Protein AF-A0A7V8WGB0-F1 (afdb_monomer)

Solvent-accessible surface area (backbone atoms only — not comparable to full-atom values): 12213 Å² total; per-residue (Å²): 132,82,63,72,60,58,64,51,53,51,52,54,47,50,58,55,63,75,49,70,89,71,72,53,72,64,59,38,51,51,45,22,51,51,14,46,52,39,16,52,52,10,47,50,41,30,44,48,61,67,69,65,54,30,71,75,79,56,92,48,44,55,57,39,10,49,44,26,24,55,27,11,46,50,8,19,52,28,15,72,72,67,38,51,68,61,11,51,50,37,40,51,54,26,53,51,51,36,50,49,44,44,60,67,44,44,44,49,57,53,58,73,40,44,49,57,68,59,52,48,64,68,40,54,92,75,61,54,95,81,45,45,42,33,26,39,78,53,89,62,75,66,46,34,71,76,68,71,44,83,61,48,77,32,83,57,66,66,68,50,50,52,55,51,69,44,94,60,49,30,40,40,35,31,40,46,68,55,59,57,72,56,30,73,84,44,58,77,52,37,38,79,79,45,78,44,61,39,73,74,92,42,71,68,42,56,76,64,46,49,72,71,52,41,32,31,35,30,27,42,68,67,76,79,130

Secondary structure (DSSP, 8-state):
---THHHHHHHHHHHHHTTTTS--HHHHHHHHHHHHHHHHHHHHHHIIIIIS--SS--TTHHHHHHHHHHHHHHHHHHHHTT-HHHHHHHHHHHHHHHHHHIIIIIHHHHHHT-HHHHHHHHHGGG--TTSEEEEES---THHHHHHTS--EEESSHHHHHHHHHSSS-EEEEEEHHHHHHHTHHHHTT-EEEEEEEE----HHHHHTTPPPEEEEEEESS----

Radius of gyration: 24.93 Å; Cα contacts (8 Å, |Δi|>4): 316; chains: 1; bounding box: 50×29×75 Å

Sequence (225 aa):
YILPIVPAVAALGAAVISRSEAIPGAVRATGAILGLVVAIAGAAVLYIFVVMRPAYSFDAAPLVGLAAAAGGVAAALLAARRCVIAAVTAALITLLAVNWLLVVRILSDLEQQKPVPALVAFLGDRISSQDVVATYNVALPSMVYYLQRRVNVYFAPEPFIADATVPQRMFGILPEADYAALGDRLRTRTCVLQRLPAFEVKLKQVLSGAKPRNLVLITNQCVTP

pLDDT: mean 88.22, std 10.5, range [45.28, 98.06]

Nearest PDB structures (foldseek):
  5f15-assembly1_A  TM=5.225E-01  e=5.646E-04  Cupriavidus metallidurans CH34

Mean predicted aligned error: 6.55 Å

Structure (mmCIF, N/CA/C/O backbone):
data_AF-A0A7V8WGB0-F1
#
_entry.id   AF-A0A7V8WGB0-F1
#
loop_
_atom_site.group_PDB
_atom_site.id
_atom_site.type_symbol
_atom_site.label_atom_id
_atom_site.label_alt_id
_atom_site.label_comp_id
_atom_site.label_asym_id
_atom_site.label_entity_id
_atom_site.label_seq_id
_atom_site.pdbx_PDB_ins_code
_atom_site.Cartn_x
_atom_site.Cartn_y
_atom_site.Cartn_z
_atom_site.occupancy
_atom_site.B_iso_or_equiv
_atom_site.auth_seq_id
_atom_site.auth_comp_id
_atom_site.auth_asym_id
_atom_site.auth_atom_id
_atom_site.pdbx_PDB_model_num
ATOM 1 N N . TYR A 1 1 ? -7.148 6.646 -11.012 1.00 45.28 1 TYR A N 1
ATOM 2 C CA . TYR A 1 1 ? -6.002 7.482 -11.416 1.00 45.28 1 TYR A CA 1
ATOM 3 C C . TYR A 1 1 ? -5.262 6.778 -12.541 1.00 45.28 1 TYR A C 1
ATOM 5 O O . TYR A 1 1 ? -4.439 5.912 -12.283 1.00 45.28 1 TYR A O 1
ATOM 13 N N . ILE A 1 2 ? -5.609 7.088 -13.790 1.00 46.62 2 ILE A N 1
ATOM 14 C CA . ILE A 1 2 ? -4.812 6.675 -14.949 1.00 46.62 2 ILE A CA 1
ATOM 15 C C . ILE A 1 2 ? -3.571 7.562 -14.897 1.00 46.62 2 ILE A C 1
ATOM 17 O O . ILE A 1 2 ? -3.704 8.782 -14.987 1.00 46.62 2 ILE A O 1
ATOM 21 N N . LEU A 1 3 ? -2.393 6.989 -14.632 1.00 58.41 3 LEU A N 1
ATOM 22 C CA . LEU A 1 3 ? -1.160 7.769 -14.588 1.00 58.41 3 LEU A CA 1
ATOM 23 C C . LEU A 1 3 ? -1.002 8.503 -15.936 1.00 58.41 3 LEU A C 1
ATOM 25 O O . LEU A 1 3 ? -0.897 7.829 -16.963 1.00 58.41 3 LEU A O 1
ATOM 29 N N . PRO A 1 4 ? -0.933 9.850 -15.967 1.00 61.22 4 PRO A N 1
ATOM 30 C CA . PRO A 1 4 ? -0.757 10.620 -17.207 1.00 61.22 4 PRO A CA 1
ATOM 31 C C . PRO A 1 4 ? 0.550 10.278 -17.947 1.00 61.22 4 PRO A C 1
ATOM 33 O O . PRO A 1 4 ? 0.727 10.623 -19.112 1.00 61.22 4 PRO A O 1
ATOM 36 N N . ILE A 1 5 ? 1.442 9.533 -17.292 1.00 67.12 5 ILE A N 1
ATOM 37 C CA . ILE A 1 5 ? 2.633 8.915 -17.873 1.00 67.12 5 ILE A CA 1
ATOM 38 C C . ILE A 1 5 ? 2.304 7.999 -19.060 1.00 67.12 5 ILE A C 1
ATOM 40 O O . ILE A 1 5 ? 3.044 8.018 -20.035 1.00 67.12 5 ILE A O 1
ATOM 44 N N . VAL A 1 6 ? 1.211 7.228 -19.028 1.00 67.31 6 VAL A N 1
ATOM 45 C CA . VAL A 1 6 ? 0.903 6.258 -20.097 1.00 67.31 6 VAL A CA 1
ATOM 46 C C . VAL A 1 6 ? 0.639 6.943 -21.451 1.00 67.31 6 VAL A C 1
ATOM 48 O O . VAL A 1 6 ? 1.327 6.602 -22.416 1.00 67.31 6 VAL A O 1
ATOM 51 N N . PRO A 1 7 ? -0.274 7.932 -21.563 1.00 70.19 7 PRO A N 1
ATOM 52 C CA . PRO A 1 7 ? -0.470 8.651 -22.823 1.00 70.19 7 PRO A CA 1
ATOM 53 C C . PRO A 1 7 ? 0.764 9.461 -23.247 1.00 70.19 7 PRO A C 1
ATOM 55 O O . PRO A 1 7 ? 1.056 9.529 -24.438 1.00 70.19 7 PRO A O 1
ATOM 58 N N . ALA A 1 8 ? 1.534 10.016 -22.303 1.00 72.62 8 ALA A N 1
ATOM 59 C CA . ALA A 1 8 ? 2.769 10.738 -22.618 1.00 72.62 8 ALA A CA 1
ATOM 60 C C . ALA A 1 8 ? 3.845 9.818 -23.226 1.00 72.62 8 ALA A C 1
ATOM 62 O O . ALA A 1 8 ? 4.452 10.153 -24.242 1.00 72.62 8 ALA A O 1
ATOM 63 N N . VAL A 1 9 ? 4.048 8.630 -22.648 1.00 72.00 9 VAL A N 1
ATOM 64 C CA . VAL A 1 9 ? 4.977 7.611 -23.159 1.00 72.00 9 VAL A CA 1
ATOM 65 C C . VAL A 1 9 ? 4.537 7.108 -24.535 1.00 72.00 9 VAL A C 1
ATOM 67 O O . VAL A 1 9 ? 5.371 6.980 -25.431 1.00 72.00 9 VAL A O 1
ATOM 70 N N . ALA A 1 10 ? 3.236 6.881 -24.737 1.00 70.06 10 ALA A N 1
ATOM 71 C CA . ALA A 1 10 ? 2.695 6.466 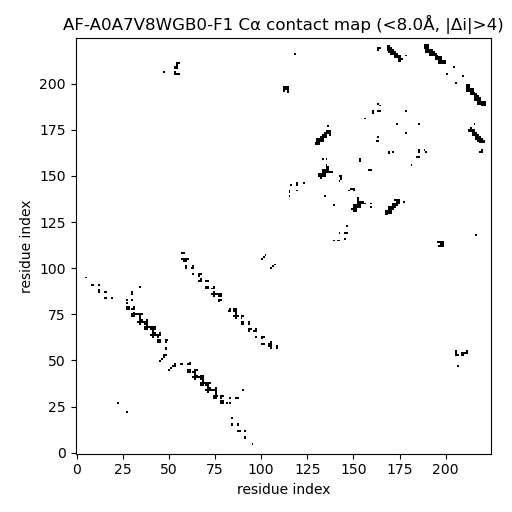-26.029 1.00 70.06 10 ALA A CA 1
ATOM 72 C C . ALA A 1 10 ? 2.893 7.539 -27.115 1.00 70.06 10 ALA A C 1
ATOM 74 O O . ALA A 1 10 ? 3.339 7.219 -28.216 1.00 70.06 10 ALA A O 1
ATOM 75 N N . ALA A 1 11 ? 2.634 8.813 -26.801 1.00 73.00 11 ALA A N 1
ATOM 76 C CA . ALA A 1 11 ? 2.826 9.927 -27.729 1.00 73.00 11 ALA A CA 1
ATOM 77 C C . ALA A 1 11 ? 4.304 10.124 -28.108 1.00 73.00 11 ALA A C 1
ATOM 79 O O . ALA A 1 11 ? 4.624 10.313 -29.282 1.00 73.00 11 ALA A O 1
ATOM 80 N N . LEU A 1 12 ? 5.215 10.020 -27.133 1.00 71.06 12 LEU A N 1
ATOM 81 C CA . LEU A 1 12 ? 6.659 10.079 -27.378 1.00 71.06 12 LEU A CA 1
ATOM 82 C C . LEU A 1 12 ? 7.138 8.902 -28.236 1.00 71.06 12 LEU A C 1
ATOM 84 O O . LEU A 1 12 ? 7.923 9.099 -29.162 1.00 71.06 12 LEU A O 1
ATOM 88 N N . GLY A 1 13 ? 6.633 7.694 -27.976 1.00 71.81 13 GLY A N 1
ATOM 89 C CA . GLY A 1 13 ? 6.912 6.520 -28.800 1.00 71.81 13 GLY A CA 1
ATOM 90 C C . GLY A 1 13 ? 6.440 6.697 -30.245 1.00 71.81 13 GLY A C 1
ATOM 91 O O . GLY A 1 13 ? 7.217 6.485 -31.176 1.00 71.81 13 GLY A O 1
ATOM 92 N N . ALA A 1 14 ? 5.202 7.159 -30.435 1.00 69.56 14 ALA A N 1
ATOM 93 C CA . ALA A 1 14 ? 4.625 7.416 -31.753 1.00 69.56 14 ALA A CA 1
ATOM 94 C C . ALA A 1 14 ? 5.417 8.473 -32.540 1.00 69.56 14 ALA A C 1
ATOM 96 O O . ALA A 1 14 ? 5.712 8.264 -33.715 1.00 69.56 14 ALA A O 1
ATOM 97 N N . ALA A 1 15 ? 5.833 9.561 -31.883 1.00 70.75 15 ALA A N 1
ATOM 98 C CA . ALA A 1 15 ? 6.615 10.629 -32.506 1.00 70.75 15 ALA A CA 1
ATOM 99 C C . ALA A 1 15 ? 8.010 10.172 -32.974 1.00 70.75 15 ALA A C 1
ATOM 101 O O . ALA A 1 15 ? 8.530 10.684 -33.967 1.00 70.75 15 ALA A O 1
ATOM 102 N N . VAL A 1 16 ? 8.627 9.216 -32.271 1.00 69.56 16 VAL A N 1
ATOM 103 C CA . VAL A 1 16 ? 9.913 8.630 -32.682 1.00 69.56 16 VAL A CA 1
ATOM 104 C C . VAL A 1 16 ? 9.724 7.663 -33.850 1.00 69.56 16 VAL A C 1
ATOM 106 O O . VAL A 1 16 ? 10.517 7.686 -34.790 1.00 69.56 16 VAL A O 1
ATOM 109 N N . ILE A 1 17 ? 8.664 6.849 -33.828 1.00 68.25 17 ILE A N 1
ATOM 110 C CA . ILE A 1 17 ? 8.352 5.905 -34.911 1.00 68.25 17 ILE A CA 1
ATOM 111 C C . ILE A 1 17 ? 8.032 6.655 -36.212 1.00 68.25 17 ILE A C 1
ATOM 113 O O . ILE A 1 17 ? 8.495 6.254 -37.275 1.00 68.25 17 ILE A O 1
ATOM 117 N N . SER A 1 18 ? 7.313 7.778 -36.137 1.00 68.12 18 SER A N 1
ATOM 118 C CA . SER A 1 18 ? 6.905 8.551 -37.314 1.00 68.12 18 SER A CA 1
ATOM 119 C C . SER A 1 18 ? 8.038 9.335 -37.999 1.00 68.12 18 SER A C 1
ATOM 121 O O . SER A 1 18 ? 7.800 9.932 -39.041 1.00 68.12 18 SER A O 1
ATOM 123 N N . ARG A 1 19 ? 9.249 9.401 -37.421 1.00 71.19 19 ARG A N 1
ATOM 124 C CA . ARG A 1 19 ? 10.390 10.200 -37.930 1.00 71.19 19 ARG A CA 1
ATOM 125 C C . ARG A 1 19 ? 11.601 9.337 -38.324 1.00 71.19 19 ARG A C 1
ATOM 127 O O . ARG A 1 19 ? 12.747 9.746 -38.145 1.00 71.19 19 ARG A O 1
ATOM 134 N N . SER A 1 20 ? 11.360 8.130 -38.835 1.00 62.12 20 SER A N 1
ATOM 135 C CA . SER A 1 20 ? 12.367 7.068 -38.994 1.00 62.12 20 SER A CA 1
ATOM 136 C C . SER A 1 20 ? 13.521 7.342 -39.973 1.00 62.12 20 SER A C 1
ATOM 138 O O . SER A 1 20 ? 14.476 6.571 -39.976 1.00 62.12 20 SER A O 1
ATOM 140 N N . GLU A 1 21 ? 13.481 8.401 -40.789 1.00 61.97 21 GLU A N 1
ATOM 141 C CA . GLU A 1 21 ? 14.440 8.594 -41.894 1.00 61.97 21 GLU A CA 1
ATOM 142 C C . GLU A 1 21 ? 15.800 9.186 -41.480 1.00 61.97 21 GLU A C 1
ATOM 144 O O . GLU A 1 21 ? 16.792 8.985 -42.175 1.00 61.97 21 GLU A O 1
ATOM 149 N N . ALA A 1 22 ? 15.902 9.840 -40.318 1.00 61.84 22 ALA A N 1
ATOM 150 C CA . ALA A 1 22 ? 17.183 10.321 -39.791 1.00 61.84 22 ALA A CA 1
ATOM 151 C C . ALA A 1 22 ? 17.139 10.420 -38.264 1.00 61.84 22 ALA A C 1
ATOM 153 O O . ALA A 1 22 ? 16.941 11.494 -37.699 1.00 61.84 22 ALA A O 1
ATOM 154 N N . ILE A 1 23 ? 17.301 9.290 -37.573 1.00 64.56 23 ILE A N 1
ATOM 155 C CA . ILE A 1 23 ? 17.260 9.274 -36.108 1.00 64.56 23 ILE A CA 1
ATOM 156 C C . ILE A 1 23 ? 18.594 9.805 -35.555 1.00 64.56 23 ILE A C 1
ATOM 158 O O . ILE A 1 23 ? 19.627 9.147 -35.723 1.00 64.56 23 ILE A O 1
ATOM 162 N N . PRO A 1 24 ? 18.609 10.957 -34.856 1.00 74.75 24 PRO A N 1
ATOM 163 C CA . PRO A 1 24 ? 19.835 11.521 -34.307 1.00 74.75 24 PRO A CA 1
ATOM 164 C C . PRO A 1 24 ? 20.473 10.580 -33.280 1.00 74.75 24 PRO A C 1
ATOM 166 O O . PRO A 1 24 ? 19.776 9.910 -32.512 1.00 74.75 24 PRO A O 1
ATOM 169 N N . GLY A 1 25 ? 21.806 10.591 -33.180 1.00 78.81 25 GLY A N 1
ATOM 170 C CA . GLY A 1 25 ? 22.537 9.815 -32.166 1.00 78.81 25 GLY A CA 1
ATOM 171 C C . GLY A 1 25 ? 22.065 10.080 -30.727 1.00 78.81 25 GLY A C 1
ATOM 172 O O . GLY A 1 25 ? 22.111 9.174 -29.895 1.00 78.81 25 GLY A O 1
ATOM 173 N N . ALA A 1 26 ? 21.532 11.278 -30.464 1.00 79.75 26 ALA A N 1
ATOM 174 C CA . ALA A 1 26 ? 20.910 11.652 -29.198 1.00 79.75 26 ALA A CA 1
ATOM 175 C C . ALA A 1 26 ? 19.688 10.782 -28.853 1.00 79.75 26 ALA A C 1
ATOM 177 O O . ALA A 1 26 ? 19.616 10.271 -27.743 1.00 79.75 26 ALA A O 1
ATOM 178 N N . VAL A 1 27 ? 18.780 10.519 -29.802 1.00 79.12 27 VAL A N 1
ATOM 179 C CA . VAL A 1 27 ? 17.579 9.689 -29.565 1.00 79.12 27 VAL A CA 1
ATOM 180 C C . VAL A 1 27 ? 17.971 8.261 -29.191 1.00 79.12 27 VAL A C 1
ATOM 182 O O . VAL A 1 27 ? 17.385 7.661 -28.292 1.00 79.12 27 VAL A O 1
ATOM 185 N N . ARG A 1 28 ? 19.018 7.730 -29.830 1.00 81.81 28 ARG A N 1
ATOM 186 C CA . ARG A 1 28 ? 19.578 6.416 -29.495 1.00 81.81 28 ARG A CA 1
ATOM 187 C C . ARG A 1 28 ? 20.144 6.387 -28.074 1.00 81.81 28 ARG A C 1
ATOM 189 O O . ARG A 1 28 ? 19.872 5.443 -27.338 1.00 81.81 28 ARG A O 1
ATOM 196 N N . ALA A 1 29 ? 20.922 7.403 -27.699 1.00 84.75 29 ALA A N 1
ATOM 197 C CA . ALA A 1 29 ? 21.480 7.513 -26.354 1.00 84.75 29 ALA A CA 1
ATOM 198 C C . ALA A 1 29 ? 20.368 7.626 -25.302 1.00 84.75 29 ALA A C 1
ATOM 200 O O . ALA A 1 29 ? 20.384 6.889 -24.321 1.00 84.75 29 ALA A O 1
ATOM 201 N N . THR A 1 30 ? 19.357 8.463 -25.543 1.00 85.25 30 THR A N 1
ATOM 202 C CA . THR A 1 30 ? 18.196 8.602 -24.657 1.00 85.25 30 THR A CA 1
ATOM 203 C C . THR A 1 30 ? 17.428 7.290 -24.518 1.00 85.25 30 THR A C 1
ATOM 205 O O . THR A 1 30 ? 17.092 6.909 -23.402 1.00 85.25 30 THR A O 1
ATOM 208 N N . GLY A 1 31 ? 17.194 6.560 -25.615 1.00 86.19 31 GLY A N 1
ATOM 209 C CA . GLY A 1 31 ? 16.535 5.251 -25.574 1.00 86.19 31 GLY A CA 1
ATOM 210 C C . GLY A 1 31 ? 17.329 4.209 -24.781 1.00 86.19 31 GLY A C 1
ATOM 211 O O . GLY A 1 31 ? 16.754 3.477 -23.978 1.00 86.19 31 GLY A O 1
ATOM 212 N N . ALA A 1 32 ? 18.655 4.183 -24.946 1.00 89.06 32 ALA A N 1
ATOM 213 C CA . ALA A 1 32 ? 19.528 3.300 -24.177 1.00 89.06 32 ALA A CA 1
ATOM 214 C C . ALA A 1 32 ? 19.526 3.643 -22.678 1.00 89.06 32 ALA A C 1
ATOM 216 O O . ALA A 1 32 ? 19.391 2.746 -21.848 1.00 89.06 32 ALA A O 1
ATOM 217 N N . ILE A 1 33 ? 19.614 4.934 -22.335 1.00 89.75 33 ILE A N 1
ATOM 218 C CA . ILE A 1 33 ? 19.543 5.419 -20.949 1.00 89.75 33 ILE A CA 1
ATOM 219 C C . ILE A 1 33 ? 18.189 5.065 -20.332 1.00 89.75 33 ILE A C 1
ATOM 221 O O . ILE A 1 33 ? 18.148 4.545 -19.222 1.00 89.75 33 ILE A O 1
ATOM 225 N N . LEU A 1 34 ? 17.087 5.288 -21.052 1.00 89.31 34 LEU A N 1
ATOM 226 C CA . LEU A 1 34 ? 15.750 4.940 -20.579 1.00 89.31 34 LEU A CA 1
ATOM 227 C C . LEU A 1 34 ? 15.628 3.435 -20.307 1.00 89.31 34 LEU A C 1
ATOM 229 O O . LEU A 1 34 ? 15.184 3.051 -19.228 1.00 89.31 34 LEU A O 1
ATOM 233 N N . GLY A 1 35 ? 16.056 2.589 -21.250 1.00 92.06 35 GLY A N 1
ATOM 234 C CA . GLY A 1 35 ? 16.060 1.135 -21.070 1.00 92.06 35 GLY A CA 1
ATOM 235 C C . GLY A 1 35 ? 16.882 0.708 -19.851 1.00 92.06 35 GLY A C 1
ATOM 236 O O . GLY A 1 35 ? 16.418 -0.098 -19.046 1.00 92.06 35 GLY A O 1
ATOM 237 N N . LEU A 1 36 ? 18.057 1.314 -19.656 1.00 95.75 36 LEU A N 1
ATOM 238 C CA . LEU A 1 36 ? 18.911 1.052 -18.499 1.00 95.75 36 LEU A CA 1
ATOM 239 C C . LEU A 1 36 ? 18.256 1.485 -17.179 1.00 95.75 36 LEU A C 1
ATOM 241 O O . LEU A 1 36 ? 18.290 0.731 -16.212 1.00 95.75 36 LEU A O 1
ATOM 245 N N . VAL A 1 37 ? 17.621 2.658 -17.133 1.00 94.62 37 VAL A N 1
ATOM 246 C CA . VAL A 1 37 ? 16.894 3.135 -15.944 1.00 94.62 37 VAL A CA 1
ATOM 247 C C . VAL A 1 37 ? 15.749 2.186 -15.589 1.00 94.62 37 VAL A C 1
ATOM 249 O O . VAL A 1 37 ? 15.608 1.811 -14.426 1.00 94.62 37 VAL A O 1
ATOM 252 N N . VAL A 1 38 ? 14.966 1.745 -16.580 1.00 94.88 38 VAL A N 1
ATOM 253 C CA . VAL A 1 38 ? 13.889 0.761 -16.376 1.00 94.88 38 VAL A CA 1
ATOM 254 C C . VAL A 1 38 ? 14.457 -0.568 -15.874 1.00 94.88 38 VAL A C 1
ATOM 256 O O . VAL A 1 38 ? 13.903 -1.156 -14.945 1.00 94.88 38 VAL A O 1
ATOM 259 N N . ALA A 1 39 ? 15.590 -1.010 -16.425 1.00 97.50 39 ALA A N 1
ATOM 260 C CA . ALA A 1 39 ? 16.245 -2.237 -15.995 1.00 97.50 39 ALA A CA 1
ATOM 261 C C . ALA A 1 39 ? 16.726 -2.165 -14.538 1.00 97.50 39 ALA A C 1
ATOM 263 O O . ALA A 1 39 ? 16.473 -3.084 -13.759 1.00 97.50 39 ALA A O 1
ATOM 264 N N . ILE A 1 40 ? 17.375 -1.059 -14.158 1.00 97.12 40 ILE A N 1
ATOM 265 C CA . ILE A 1 40 ? 17.847 -0.809 -12.789 1.00 97.12 40 ILE A CA 1
ATOM 266 C C . ILE A 1 40 ? 16.663 -0.750 -11.821 1.00 97.12 40 ILE A C 1
ATOM 268 O O . ILE A 1 40 ? 16.717 -1.361 -10.756 1.00 97.12 40 ILE A O 1
ATOM 272 N N . ALA A 1 41 ? 15.575 -0.070 -12.192 1.00 95.38 41 ALA A N 1
ATOM 273 C CA . ALA A 1 41 ? 14.364 -0.027 -11.379 1.00 95.38 41 ALA A CA 1
ATOM 274 C C . ALA A 1 41 ? 13.753 -1.428 -11.190 1.00 95.38 41 ALA A C 1
ATOM 276 O O . ALA A 1 41 ? 13.410 -1.800 -10.069 1.00 95.38 41 ALA A O 1
ATOM 277 N N . GLY A 1 42 ? 13.680 -2.235 -12.255 1.00 96.88 42 GLY A N 1
ATOM 278 C CA . GLY A 1 42 ? 13.235 -3.629 -12.181 1.00 96.88 42 GLY A CA 1
ATOM 279 C C . GLY A 1 42 ? 14.118 -4.486 -11.273 1.00 96.88 42 GLY A C 1
ATOM 280 O O . GLY A 1 42 ? 13.612 -5.201 -10.408 1.00 96.88 42 GLY A O 1
ATOM 281 N N . ALA A 1 43 ? 15.441 -4.358 -11.398 1.00 97.31 43 ALA A N 1
ATOM 282 C CA . ALA A 1 43 ? 16.400 -5.043 -10.535 1.00 97.31 43 ALA A CA 1
ATOM 283 C C . ALA A 1 43 ? 16.274 -4.613 -9.065 1.00 97.31 43 ALA A C 1
ATOM 285 O O . ALA A 1 43 ? 16.340 -5.459 -8.176 1.00 97.31 43 ALA A O 1
ATOM 286 N N . ALA A 1 44 ? 16.030 -3.327 -8.796 1.00 94.31 44 ALA A N 1
ATOM 287 C CA . ALA A 1 44 ? 15.778 -2.829 -7.447 1.00 94.31 44 ALA A CA 1
ATOM 288 C C . ALA A 1 44 ? 14.498 -3.435 -6.845 1.00 94.31 44 ALA A C 1
ATOM 290 O O . ALA A 1 44 ? 14.509 -3.849 -5.688 1.00 94.31 44 ALA A O 1
ATOM 291 N N . VAL A 1 45 ? 13.419 -3.562 -7.630 1.00 94.06 45 VAL A N 1
ATOM 292 C CA . VAL A 1 45 ? 12.192 -4.260 -7.203 1.00 94.06 45 VAL A CA 1
ATOM 293 C C . VAL A 1 45 ? 12.489 -5.724 -6.870 1.00 94.06 45 VAL A C 1
ATOM 295 O O . VAL A 1 45 ? 12.082 -6.198 -5.811 1.00 94.06 45 VAL A O 1
ATOM 298 N N . LEU A 1 46 ? 13.239 -6.433 -7.718 1.00 95.75 46 LEU A N 1
ATOM 299 C CA . LEU A 1 46 ? 13.632 -7.821 -7.450 1.00 95.75 46 LEU A CA 1
ATOM 300 C C . LEU A 1 46 ? 14.467 -7.944 -6.179 1.00 95.75 46 LEU A C 1
ATOM 302 O O . LEU A 1 46 ? 14.191 -8.796 -5.341 1.00 95.75 46 LEU A O 1
ATOM 306 N N . TYR A 1 47 ? 15.458 -7.076 -6.009 1.00 94.12 47 TYR A N 1
ATOM 307 C CA . TYR A 1 47 ? 16.300 -7.073 -4.823 1.00 94.12 47 TYR A CA 1
ATOM 308 C C . TYR A 1 47 ? 15.472 -6.858 -3.549 1.00 94.12 47 TYR A C 1
ATOM 310 O O . TYR A 1 47 ? 15.562 -7.645 -2.607 1.00 94.12 47 TYR A O 1
ATOM 318 N N . ILE A 1 48 ? 14.602 -5.847 -3.542 1.00 90.75 48 ILE A N 1
ATOM 319 C CA . ILE A 1 48 ? 13.763 -5.544 -2.381 1.00 90.75 48 ILE A CA 1
ATOM 320 C C . ILE A 1 48 ? 12.813 -6.711 -2.089 1.00 90.75 48 ILE A C 1
ATOM 322 O O . ILE A 1 48 ? 12.802 -7.216 -0.974 1.00 90.75 48 ILE A O 1
ATOM 326 N N . PHE A 1 49 ? 12.039 -7.191 -3.064 1.00 90.38 49 PHE A N 1
ATOM 327 C CA . PHE A 1 49 ? 10.944 -8.126 -2.778 1.00 90.38 49 PHE A CA 1
ATOM 328 C C . PHE A 1 49 ? 11.337 -9.610 -2.787 1.00 90.38 49 PHE A C 1
ATOM 330 O O . PHE A 1 49 ? 10.653 -10.410 -2.154 1.00 90.38 49 PHE A O 1
ATOM 337 N N . VAL A 1 50 ? 12.435 -9.995 -3.445 1.00 91.88 50 VAL A N 1
ATOM 338 C CA . VAL A 1 50 ? 12.895 -11.397 -3.505 1.00 91.88 50 VAL A CA 1
ATOM 339 C C . VAL A 1 50 ? 14.037 -11.660 -2.527 1.00 91.88 50 VAL A C 1
ATOM 341 O O . VAL A 1 50 ? 14.041 -12.698 -1.860 1.00 91.88 50 VAL A O 1
ATOM 344 N N . VAL A 1 51 ? 14.996 -10.731 -2.430 1.00 89.56 51 VAL A N 1
ATOM 345 C CA . VAL A 1 51 ? 16.208 -10.913 -1.613 1.00 89.56 51 VAL A CA 1
ATOM 346 C C . VAL A 1 51 ? 15.983 -10.427 -0.185 1.00 89.56 51 VAL A C 1
ATOM 348 O O . VAL A 1 51 ? 16.185 -11.201 0.746 1.00 89.56 51 VAL A O 1
ATOM 351 N N . MET A 1 52 ? 15.524 -9.183 0.008 1.00 86.19 52 MET A N 1
ATOM 352 C CA . MET A 1 52 ? 15.312 -8.648 1.364 1.00 86.19 52 MET A CA 1
ATOM 353 C C . MET A 1 52 ? 14.082 -9.244 2.065 1.00 86.19 52 MET A C 1
ATOM 355 O O . MET A 1 52 ? 14.015 -9.183 3.289 1.00 86.19 52 MET A O 1
ATOM 359 N N . ARG A 1 53 ? 13.129 -9.816 1.309 1.00 84.19 53 ARG A N 1
ATOM 360 C CA . ARG A 1 53 ? 11.878 -10.428 1.808 1.00 84.19 53 ARG A CA 1
ATOM 361 C C . ARG A 1 53 ? 11.199 -9.582 2.902 1.00 84.19 53 ARG A C 1
ATOM 363 O O . ARG A 1 53 ? 11.066 -10.036 4.040 1.00 84.19 53 ARG A O 1
ATOM 370 N N . PRO A 1 54 ? 10.808 -8.334 2.588 1.00 81.75 54 PRO A N 1
ATOM 371 C CA . PRO A 1 54 ? 10.181 -7.443 3.551 1.00 81.75 54 PRO A CA 1
ATOM 372 C C . PRO A 1 54 ? 8.894 -8.055 4.106 1.00 81.75 54 PRO A C 1
ATOM 374 O O . PRO A 1 54 ? 8.249 -8.884 3.467 1.00 81.75 54 PRO A O 1
ATOM 377 N N . ALA A 1 55 ? 8.481 -7.583 5.283 1.00 79.56 55 ALA A N 1
ATOM 378 C CA . ALA A 1 55 ? 7.242 -8.028 5.921 1.00 79.56 55 ALA A CA 1
ATOM 379 C C . ALA A 1 55 ? 5.981 -7.740 5.077 1.00 79.56 55 ALA A C 1
ATOM 381 O O . ALA A 1 55 ? 4.947 -8.364 5.294 1.00 79.56 55 ALA A O 1
ATOM 382 N N . TYR A 1 56 ? 6.073 -6.813 4.118 1.00 77.50 56 TYR A N 1
ATOM 383 C CA . TYR A 1 56 ? 5.060 -6.596 3.090 1.00 77.50 56 TYR A CA 1
ATOM 384 C C . TYR A 1 56 ? 5.427 -7.385 1.831 1.00 77.50 56 TYR A C 1
ATOM 386 O O . TYR A 1 56 ? 6.337 -6.994 1.097 1.00 77.50 56 TYR A O 1
ATOM 394 N N . SER A 1 57 ? 4.710 -8.474 1.568 1.00 82.12 57 SER A N 1
ATOM 395 C CA . SER A 1 57 ? 4.833 -9.236 0.328 1.00 82.12 57 SER A CA 1
ATOM 396 C C . SER A 1 57 ? 3.762 -8.805 -0.672 1.00 82.12 57 SER A C 1
ATOM 398 O O . SER A 1 57 ? 2.593 -8.656 -0.317 1.00 82.12 57 SER A O 1
ATOM 400 N N . PHE A 1 58 ? 4.168 -8.630 -1.928 1.00 88.19 58 PHE A N 1
ATOM 401 C CA . PHE A 1 58 ? 3.251 -8.541 -3.061 1.00 88.19 58 PHE A CA 1
ATOM 402 C C . PHE A 1 58 ? 3.587 -9.672 -4.015 1.00 88.19 58 PHE A C 1
ATOM 404 O O . PHE A 1 58 ? 4.719 -9.750 -4.505 1.00 88.19 58 PHE A O 1
ATOM 411 N N . ASP A 1 59 ? 2.612 -10.525 -4.299 1.00 90.38 59 ASP A N 1
ATOM 412 C CA . ASP A 1 59 ? 2.854 -11.775 -5.020 1.00 90.38 59 ASP A CA 1
ATOM 413 C C . ASP A 1 59 ? 3.336 -11.510 -6.450 1.00 90.38 59 ASP A C 1
ATOM 415 O O . ASP A 1 59 ? 4.156 -12.245 -7.001 1.00 90.38 59 ASP A O 1
ATOM 419 N N . ALA A 1 60 ? 2.889 -10.402 -7.046 1.00 93.25 60 ALA 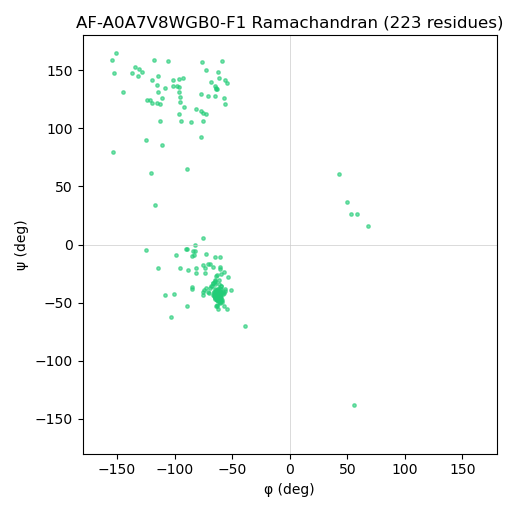A N 1
ATOM 420 C CA . ALA A 1 60 ? 3.291 -10.004 -8.390 1.00 93.25 60 ALA A CA 1
ATOM 421 C C . ALA A 1 60 ? 4.550 -9.119 -8.450 1.00 93.25 60 ALA A C 1
ATOM 423 O O . ALA A 1 60 ? 5.006 -8.816 -9.555 1.00 93.25 60 ALA A O 1
ATOM 424 N N . ALA A 1 61 ? 5.147 -8.710 -7.322 1.00 93.81 61 ALA A N 1
ATOM 425 C CA . ALA A 1 61 ? 6.341 -7.855 -7.353 1.00 93.81 61 ALA A CA 1
ATOM 426 C C . ALA A 1 61 ? 7.530 -8.503 -8.091 1.00 93.81 61 ALA A C 1
ATOM 428 O O . ALA A 1 61 ? 8.162 -7.808 -8.892 1.00 93.81 61 ALA A O 1
ATOM 429 N N . PRO A 1 62 ? 7.813 -9.815 -7.937 1.00 95.44 62 PRO A N 1
ATOM 430 C CA . PRO A 1 62 ? 8.857 -10.475 -8.716 1.00 95.44 62 PRO A CA 1
ATOM 431 C C . PRO A 1 62 ? 8.576 -10.454 -10.223 1.00 95.44 62 PRO A C 1
ATOM 433 O O . PRO A 1 62 ? 9.482 -10.206 -11.013 1.00 95.44 62 PRO A O 1
ATOM 436 N N . LEU A 1 63 ? 7.320 -10.650 -10.637 1.00 96.12 63 LEU A N 1
ATOM 437 C CA . LEU A 1 63 ? 6.935 -10.603 -12.052 1.00 96.12 63 LEU A CA 1
ATOM 438 C C . LEU A 1 63 ? 7.116 -9.200 -12.639 1.00 96.12 63 LEU A C 1
ATOM 440 O O . LEU A 1 63 ? 7.656 -9.061 -13.734 1.00 96.12 63 LEU A O 1
ATOM 444 N N . VAL A 1 64 ? 6.720 -8.162 -11.896 1.00 96.38 64 VAL A N 1
ATOM 445 C CA . VAL A 1 64 ? 6.936 -6.758 -12.281 1.00 96.38 64 VAL A CA 1
ATOM 446 C C . VAL A 1 64 ? 8.428 -6.460 -12.418 1.00 96.38 64 VAL A C 1
ATOM 448 O O . VAL A 1 64 ? 8.855 -5.897 -13.426 1.00 96.38 64 VAL A O 1
ATOM 451 N N . GLY A 1 65 ? 9.223 -6.867 -11.426 1.00 96.44 65 GLY A N 1
ATOM 452 C CA . GLY A 1 65 ? 10.668 -6.671 -11.422 1.00 96.44 65 GLY A CA 1
ATOM 453 C C . GLY A 1 65 ? 11.363 -7.376 -12.588 1.00 96.44 65 GLY A C 1
ATOM 454 O O . GLY A 1 65 ? 12.177 -6.758 -13.270 1.00 96.44 65 GLY A O 1
ATOM 455 N N . LEU A 1 66 ? 10.997 -8.632 -12.877 1.00 97.56 66 LEU A N 1
ATOM 456 C CA . LEU A 1 66 ? 11.529 -9.404 -14.006 1.00 97.56 66 LEU A CA 1
ATOM 457 C C . LEU A 1 66 ? 11.145 -8.787 -15.352 1.00 97.56 66 LEU A C 1
ATOM 459 O O . LEU A 1 66 ? 12.011 -8.628 -16.210 1.00 97.56 66 LEU A O 1
ATOM 463 N N . ALA A 1 67 ? 9.876 -8.410 -15.531 1.00 97.31 67 ALA A N 1
ATOM 464 C CA . ALA A 1 67 ? 9.405 -7.783 -16.762 1.00 97.31 67 ALA A CA 1
ATOM 465 C C . ALA A 1 67 ? 10.141 -6.460 -17.030 1.00 97.31 67 ALA A C 1
ATOM 467 O O . ALA A 1 67 ? 10.645 -6.250 -18.133 1.00 97.31 67 ALA A O 1
ATOM 468 N N . ALA A 1 68 ? 10.269 -5.603 -16.011 1.00 97.62 68 ALA A N 1
ATOM 469 C CA . ALA A 1 68 ? 11.005 -4.345 -16.109 1.00 97.62 68 ALA A CA 1
ATOM 470 C C . ALA A 1 68 ? 12.506 -4.568 -16.369 1.00 97.62 68 ALA A C 1
ATOM 472 O O . ALA A 1 68 ? 13.073 -3.933 -17.257 1.00 97.62 68 ALA A O 1
ATOM 473 N N . ALA A 1 69 ? 13.146 -5.496 -15.648 1.00 97.81 69 ALA A N 1
ATOM 474 C CA . ALA A 1 69 ? 14.565 -5.805 -15.810 1.00 97.81 69 ALA A CA 1
ATOM 475 C C . ALA A 1 69 ? 14.876 -6.338 -17.217 1.00 97.81 69 ALA A C 1
ATOM 477 O O . ALA A 1 69 ? 15.692 -5.760 -17.936 1.00 97.81 69 ALA A O 1
ATOM 478 N N . ALA A 1 70 ? 14.191 -7.405 -17.638 1.00 98.06 70 ALA A N 1
ATOM 479 C CA . ALA A 1 70 ? 14.418 -8.040 -18.932 1.00 98.06 70 ALA A CA 1
ATOM 480 C C . 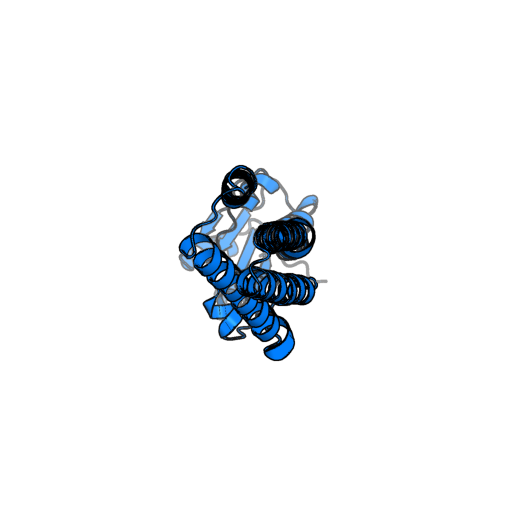ALA A 1 70 ? 14.052 -7.109 -20.097 1.00 98.06 70 ALA A C 1
ATOM 482 O O . ALA A 1 70 ? 14.827 -6.962 -21.044 1.00 98.06 70 ALA A O 1
ATOM 483 N N . GLY A 1 71 ? 12.903 -6.437 -20.007 1.00 97.06 71 GLY A N 1
ATOM 484 C CA . GLY A 1 71 ? 12.434 -5.506 -21.026 1.00 97.06 71 GLY A CA 1
ATOM 485 C C . GLY A 1 71 ? 13.315 -4.261 -21.160 1.00 97.06 71 GLY A C 1
ATOM 486 O O . GLY A 1 71 ? 13.647 -3.851 -22.274 1.00 97.06 71 GLY A O 1
ATOM 487 N N . GLY A 1 72 ? 13.780 -3.706 -20.036 1.00 96.94 72 GLY A N 1
ATOM 488 C CA . GLY A 1 72 ? 14.725 -2.590 -20.011 1.00 96.94 72 GLY A CA 1
ATOM 489 C C . GLY A 1 72 ? 16.083 -2.948 -20.621 1.00 96.94 72 GLY A C 1
ATOM 490 O O . GLY A 1 72 ? 16.594 -2.205 -21.462 1.00 96.94 72 GLY A O 1
ATOM 491 N N . VAL A 1 73 ? 16.639 -4.119 -20.275 1.00 97.94 73 VAL A N 1
ATOM 492 C CA . VAL A 1 73 ? 17.892 -4.625 -20.868 1.00 97.94 73 VAL A CA 1
ATOM 493 C C . VAL A 1 73 ? 17.733 -4.841 -22.372 1.00 97.94 73 VAL A C 1
ATOM 495 O O . VAL A 1 73 ? 18.582 -4.394 -23.144 1.00 97.94 73 VAL A O 1
ATOM 498 N N . ALA A 1 74 ? 16.638 -5.471 -22.808 1.00 97.31 74 ALA A N 1
ATOM 499 C CA . ALA A 1 74 ? 16.362 -5.681 -24.226 1.00 97.31 74 ALA A CA 1
ATOM 500 C C . ALA A 1 74 ? 16.274 -4.348 -24.987 1.00 97.31 74 ALA A C 1
ATOM 502 O O . ALA A 1 74 ? 16.933 -4.185 -26.015 1.00 97.31 74 ALA A O 1
ATOM 503 N N . ALA A 1 75 ? 15.534 -3.368 -24.458 1.00 94.75 75 ALA A N 1
ATOM 504 C CA . ALA A 1 75 ? 15.430 -2.037 -25.053 1.00 94.75 75 ALA A CA 1
ATOM 505 C C . ALA A 1 75 ? 16.798 -1.335 -25.144 1.00 94.75 75 ALA A C 1
ATOM 507 O O . ALA A 1 75 ? 17.138 -0.784 -26.193 1.00 94.75 75 ALA A O 1
ATOM 508 N N . ALA A 1 76 ? 17.615 -1.406 -24.088 1.00 94.25 76 ALA A N 1
ATOM 509 C CA . ALA A 1 76 ? 18.946 -0.803 -24.069 1.00 94.25 76 ALA A CA 1
ATOM 510 C C . ALA A 1 76 ? 19.898 -1.443 -25.096 1.00 94.25 76 ALA A C 1
ATOM 512 O O . ALA A 1 76 ? 20.573 -0.733 -25.846 1.00 94.25 76 ALA A O 1
ATOM 513 N N . LEU A 1 77 ? 19.914 -2.777 -25.187 1.00 95.69 77 LEU A N 1
ATOM 514 C CA . LEU A 1 77 ? 20.733 -3.510 -26.157 1.00 95.69 77 LEU A CA 1
ATOM 515 C C . LEU A 1 77 ? 20.295 -3.237 -27.601 1.00 95.69 77 LEU A C 1
ATOM 517 O O . LEU A 1 77 ? 21.142 -3.027 -28.471 1.00 95.69 77 LEU A O 1
ATOM 521 N N . LEU A 1 78 ? 18.986 -3.201 -27.864 1.00 94.56 78 LEU A N 1
ATOM 522 C CA . LEU A 1 78 ? 18.442 -2.877 -29.186 1.00 94.56 78 LEU A CA 1
ATOM 523 C C . LEU A 1 78 ? 18.785 -1.441 -29.595 1.00 94.56 78 LEU A C 1
ATOM 525 O O . LEU A 1 78 ? 19.180 -1.208 -30.741 1.00 94.56 78 LEU A O 1
ATOM 529 N N . ALA A 1 79 ? 18.718 -0.490 -28.659 1.00 90.88 79 ALA A N 1
ATOM 530 C CA . ALA A 1 79 ? 19.139 0.885 -28.901 1.00 90.88 79 ALA A CA 1
ATOM 531 C C . ALA A 1 79 ? 20.640 0.946 -29.230 1.00 90.88 79 ALA A C 1
ATOM 533 O O . ALA A 1 79 ? 21.027 1.554 -30.230 1.00 90.88 79 ALA A O 1
ATOM 534 N N . ALA A 1 80 ? 21.488 0.252 -28.463 1.00 90.06 80 ALA A N 1
ATOM 535 C CA . ALA A 1 80 ? 22.932 0.192 -28.703 1.00 90.06 80 ALA A CA 1
ATOM 536 C C . ALA A 1 80 ? 23.285 -0.420 -30.074 1.00 90.06 80 ALA A C 1
ATOM 538 O O . ALA A 1 80 ? 24.165 0.089 -30.772 1.00 90.06 80 ALA A O 1
ATOM 539 N N . ARG A 1 81 ? 22.542 -1.448 -30.513 1.00 93.31 81 ARG A N 1
ATOM 540 C CA . ARG A 1 81 ? 22.679 -2.092 -31.836 1.00 93.31 81 ARG A CA 1
ATOM 541 C C . ARG A 1 81 ? 22.111 -1.278 -33.003 1.00 93.31 81 ARG A C 1
ATOM 543 O O . ARG A 1 81 ? 22.125 -1.752 -34.132 1.00 93.31 81 ARG A O 1
ATOM 550 N N . ARG A 1 82 ? 21.664 -0.039 -32.759 1.00 87.31 82 ARG A N 1
ATOM 551 C CA . ARG A 1 82 ? 21.062 0.868 -33.756 1.00 87.31 82 ARG A CA 1
ATOM 552 C C . ARG A 1 82 ? 19.694 0.406 -34.282 1.00 87.31 82 ARG A C 1
ATOM 554 O O . ARG A 1 82 ? 19.199 0.965 -35.254 1.00 87.31 82 ARG A O 1
ATOM 561 N N . CYS A 1 83 ? 19.034 -0.536 -33.609 1.00 89.12 83 CYS A N 1
ATOM 562 C CA . CYS A 1 83 ? 17.683 -0.997 -33.938 1.00 89.12 83 CYS A CA 1
ATOM 563 C C . CYS A 1 83 ? 16.630 -0.151 -33.200 1.00 89.12 83 CYS A C 1
ATOM 565 O O . CYS A 1 83 ? 15.928 -0.647 -32.321 1.00 89.12 83 CYS A O 1
ATOM 567 N N . VAL A 1 84 ? 16.538 1.146 -33.514 1.00 84.75 84 VAL A N 1
ATOM 568 C CA . VAL A 1 84 ? 15.778 2.113 -32.693 1.00 84.75 84 VAL A CA 1
ATOM 569 C C . VAL A 1 84 ? 14.282 1.800 -32.621 1.00 84.75 84 VAL A C 1
ATOM 571 O O . VAL A 1 84 ? 13.714 1.849 -31.535 1.00 84.75 84 VAL A O 1
ATOM 574 N N . ILE A 1 85 ? 13.648 1.419 -33.734 1.00 84.69 85 ILE A N 1
ATOM 575 C CA . ILE A 1 85 ? 12.218 1.063 -33.742 1.00 84.69 85 ILE A CA 1
ATOM 576 C C . ILE A 1 85 ? 11.962 -0.135 -32.821 1.00 84.69 85 ILE A C 1
ATOM 578 O O . ILE A 1 85 ? 11.043 -0.101 -32.002 1.00 84.69 85 ILE A O 1
ATOM 582 N N . ALA A 1 86 ? 12.812 -1.163 -32.895 1.00 89.56 86 ALA A N 1
ATOM 583 C CA . ALA A 1 86 ? 12.716 -2.332 -32.027 1.00 89.56 86 ALA A CA 1
ATOM 584 C C . ALA A 1 86 ? 12.939 -1.959 -30.552 1.00 89.56 86 ALA A C 1
ATOM 586 O O . ALA A 1 86 ? 12.213 -2.439 -29.689 1.00 89.56 86 ALA A O 1
ATOM 587 N N . ALA A 1 87 ? 13.889 -1.064 -30.262 1.00 89.31 87 ALA A N 1
ATOM 588 C CA . ALA A 1 87 ? 14.158 -0.579 -28.910 1.00 89.31 87 ALA A CA 1
ATOM 589 C C . ALA A 1 87 ? 12.968 0.184 -28.308 1.00 89.31 87 ALA A C 1
ATOM 591 O O . ALA A 1 87 ? 12.564 -0.095 -27.180 1.00 89.31 87 ALA A O 1
ATOM 592 N N . VAL A 1 88 ? 12.380 1.114 -29.070 1.00 86.62 88 VAL A N 1
ATOM 593 C CA . VAL A 1 88 ? 11.191 1.878 -28.657 1.00 86.62 88 VAL A CA 1
ATOM 594 C C . VAL A 1 88 ? 10.007 0.941 -28.451 1.00 86.62 88 VAL A C 1
ATOM 596 O O . VAL A 1 88 ? 9.346 1.012 -27.420 1.00 86.62 88 VAL A O 1
ATOM 599 N N . THR A 1 89 ? 9.775 0.020 -29.386 1.00 87.19 89 THR A N 1
ATOM 600 C CA . THR A 1 89 ? 8.692 -0.969 -29.286 1.00 87.19 89 THR A CA 1
ATOM 601 C C . THR A 1 89 ? 8.866 -1.855 -28.053 1.00 87.19 89 THR A C 1
ATOM 603 O O . THR A 1 89 ? 7.924 -2.024 -27.283 1.00 87.19 89 THR A O 1
ATOM 606 N N . ALA A 1 90 ? 10.080 -2.358 -27.807 1.00 92.12 90 ALA A N 1
ATOM 607 C CA . ALA A 1 90 ? 10.394 -3.144 -26.617 1.00 92.12 90 ALA A CA 1
ATOM 608 C C . ALA A 1 90 ? 10.146 -2.346 -25.328 1.00 92.12 90 ALA A C 1
ATOM 610 O O . ALA A 1 90 ? 9.512 -2.861 -24.406 1.00 92.12 90 ALA A O 1
ATOM 611 N N . ALA A 1 91 ? 10.576 -1.082 -25.268 1.00 89.31 91 ALA A N 1
ATOM 612 C CA . ALA A 1 91 ? 10.335 -0.214 -24.117 1.00 89.31 91 ALA A CA 1
ATOM 613 C C . ALA A 1 91 ? 8.835 0.035 -23.883 1.00 89.31 91 ALA A C 1
ATOM 615 O O . ALA A 1 91 ? 8.368 -0.081 -22.751 1.00 89.31 91 ALA A O 1
ATOM 616 N N . LEU A 1 92 ? 8.065 0.315 -24.940 1.00 88.25 92 LEU A N 1
ATOM 617 C CA . LEU A 1 92 ? 6.615 0.519 -24.859 1.00 88.25 92 LEU A CA 1
ATOM 618 C C . LEU A 1 92 ? 5.891 -0.729 -24.349 1.00 88.25 92 LEU A C 1
ATOM 620 O O . LEU A 1 92 ? 5.104 -0.632 -23.410 1.00 88.25 92 LEU A O 1
ATOM 624 N N . ILE A 1 93 ? 6.186 -1.898 -24.926 1.00 92.56 93 ILE A N 1
ATOM 625 C CA . ILE A 1 93 ? 5.605 -3.177 -24.492 1.00 92.56 93 ILE A CA 1
ATOM 626 C C . ILE A 1 93 ? 5.961 -3.450 -23.029 1.00 92.56 93 ILE A C 1
ATOM 628 O O . ILE A 1 93 ? 5.094 -3.836 -22.249 1.00 92.56 93 ILE A O 1
ATOM 632 N N . THR A 1 94 ? 7.212 -3.194 -22.637 1.00 94.00 94 THR A N 1
ATOM 633 C CA . THR A 1 94 ? 7.676 -3.371 -21.254 1.00 94.00 94 THR A CA 1
ATOM 634 C C . THR A 1 94 ? 6.897 -2.485 -20.289 1.00 94.00 94 THR A C 1
ATOM 636 O O . THR A 1 94 ? 6.370 -2.974 -19.293 1.00 94.00 94 THR A O 1
ATOM 639 N N . LEU A 1 95 ? 6.782 -1.188 -20.584 1.00 90.38 95 LEU A N 1
ATOM 640 C CA . LEU A 1 95 ? 6.065 -0.240 -19.731 1.00 90.38 95 LEU A CA 1
ATOM 641 C C . LEU A 1 95 ? 4.568 -0.558 -19.662 1.00 90.38 95 LEU A C 1
ATOM 643 O O . LEU A 1 95 ? 3.979 -0.466 -18.586 1.00 90.38 95 LEU A O 1
ATOM 647 N N . LEU A 1 96 ? 3.964 -0.983 -20.775 1.00 91.75 96 LEU A N 1
ATOM 648 C CA . LEU A 1 96 ? 2.572 -1.421 -20.811 1.00 91.75 96 LEU A CA 1
ATOM 649 C C . LEU A 1 96 ? 2.356 -2.666 -19.944 1.00 91.75 96 LEU A C 1
ATOM 651 O O . LEU A 1 96 ? 1.434 -2.682 -19.130 1.00 91.75 96 LEU A O 1
ATOM 655 N N . ALA A 1 97 ? 3.217 -3.678 -20.076 1.00 93.44 97 ALA A N 1
ATOM 656 C CA . ALA A 1 97 ? 3.147 -4.908 -19.292 1.00 93.44 97 ALA A CA 1
ATOM 657 C C . ALA A 1 97 ? 3.346 -4.639 -17.793 1.00 93.44 97 ALA A C 1
ATOM 659 O O . ALA A 1 97 ? 2.569 -5.122 -16.972 1.00 93.44 97 ALA A O 1
ATOM 660 N N . VAL A 1 98 ? 4.337 -3.818 -17.431 1.00 93.75 98 VAL A N 1
ATOM 661 C CA . VAL A 1 98 ? 4.576 -3.396 -16.043 1.00 93.75 98 VAL A CA 1
ATOM 662 C C . VAL A 1 98 ? 3.362 -2.656 -15.491 1.00 93.75 98 VAL A C 1
ATOM 664 O O . VAL A 1 98 ? 2.868 -3.014 -14.427 1.00 93.75 98 VAL A O 1
ATOM 667 N N . ASN A 1 99 ? 2.836 -1.668 -16.218 1.00 90.88 99 ASN A N 1
ATOM 668 C CA . ASN A 1 99 ? 1.658 -0.920 -15.785 1.00 90.88 99 ASN A CA 1
ATOM 669 C C . ASN A 1 99 ? 0.436 -1.834 -15.613 1.00 90.88 99 ASN A C 1
ATOM 671 O O . ASN A 1 99 ? -0.269 -1.736 -14.612 1.00 90.88 99 ASN A O 1
ATOM 675 N N . TRP A 1 100 ? 0.208 -2.753 -16.551 1.00 92.69 100 TRP A N 1
ATOM 676 C CA . TRP A 1 100 ? -0.863 -3.741 -16.455 1.00 92.69 100 TRP A CA 1
ATOM 677 C C . TRP A 1 100 ? -0.727 -4.616 -15.203 1.00 92.69 100 TRP A C 1
ATOM 679 O O . TRP A 1 100 ? -1.689 -4.766 -14.452 1.00 92.69 100 TRP A O 1
ATOM 689 N N . LEU A 1 101 ? 0.470 -5.146 -14.931 1.00 94.12 101 LEU A N 1
ATOM 690 C CA . LEU A 1 101 ? 0.741 -5.949 -13.735 1.00 94.12 101 LEU A CA 1
ATOM 691 C C . LEU A 1 101 ? 0.543 -5.148 -12.441 1.00 94.12 101 LEU A C 1
ATOM 693 O O . LEU A 1 101 ? -0.050 -5.659 -11.491 1.00 94.12 101 LEU A O 1
ATOM 697 N N . LEU A 1 102 ? 0.992 -3.890 -12.408 1.00 91.00 102 LEU A N 1
ATOM 698 C CA . LEU A 1 102 ? 0.780 -3.001 -11.265 1.00 91.00 102 LEU A CA 1
ATOM 699 C C . LEU A 1 102 ? -0.716 -2.783 -10.996 1.00 91.00 102 LEU A C 1
ATOM 701 O O . LEU A 1 102 ? -1.151 -2.863 -9.851 1.00 91.00 102 LEU A O 1
ATOM 705 N N . VAL A 1 103 ? -1.512 -2.539 -12.039 1.00 90.75 103 VAL A N 1
ATOM 706 C CA . VAL A 1 103 ? -2.947 -2.245 -11.901 1.00 90.75 103 VAL A CA 1
ATOM 707 C C . VAL A 1 103 ? -3.768 -3.491 -11.580 1.00 90.75 103 VAL A C 1
ATOM 709 O O . VAL A 1 103 ? -4.655 -3.430 -10.741 1.00 90.75 103 VAL A O 1
ATOM 712 N N . VAL A 1 104 ? -3.513 -4.616 -12.243 1.00 92.88 104 VAL A N 1
ATOM 713 C CA . VAL A 1 104 ? -4.367 -5.806 -12.100 1.00 92.88 104 VAL A CA 1
ATOM 714 C C . VAL A 1 104 ? -3.971 -6.647 -10.894 1.00 92.88 104 VAL A C 1
ATOM 716 O O . VAL A 1 104 ? -4.839 -7.220 -10.241 1.00 92.88 104 VAL A O 1
ATOM 719 N N . ARG A 1 105 ? -2.672 -6.749 -10.594 1.00 93.44 105 ARG A N 1
ATOM 720 C CA . ARG A 1 105 ? -2.176 -7.623 -9.525 1.00 93.44 105 ARG A CA 1
ATOM 721 C C . ARG A 1 105 ? -1.817 -6.835 -8.277 1.00 93.44 105 ARG A C 1
ATOM 723 O O . ARG A 1 105 ? -2.475 -6.998 -7.259 1.00 93.44 105 ARG A O 1
ATOM 730 N N . ILE A 1 106 ? -0.843 -5.928 -8.372 1.00 90.62 106 ILE A N 1
ATOM 731 C CA . ILE A 1 106 ? -0.338 -5.218 -7.185 1.00 90.62 106 ILE A CA 1
ATOM 732 C C . ILE A 1 106 ? -1.438 -4.382 -6.534 1.00 90.62 106 ILE A C 1
ATOM 734 O O . ILE A 1 106 ? -1.595 -4.432 -5.323 1.00 90.62 106 ILE A O 1
ATOM 738 N N . LEU A 1 107 ? -2.239 -3.650 -7.313 1.00 89.44 107 LEU A N 1
ATOM 739 C CA . LEU A 1 107 ? -3.339 -2.870 -6.749 1.00 89.44 107 LEU A CA 1
ATOM 740 C C . LEU A 1 107 ? -4.369 -3.753 -6.037 1.00 89.44 107 LEU A C 1
ATOM 742 O O . LEU A 1 107 ? -4.869 -3.348 -4.996 1.00 89.44 107 LEU A O 1
ATOM 746 N N . SER A 1 108 ? -4.660 -4.951 -6.551 1.00 88.81 108 SER A N 1
ATOM 747 C CA . SER A 1 108 ? -5.574 -5.880 -5.878 1.00 88.81 108 SER A CA 1
ATOM 748 C C . SER A 1 108 ? -5.027 -6.298 -4.511 1.00 88.81 108 SER A C 1
ATOM 750 O O . SER A 1 108 ? -5.748 -6.202 -3.519 1.00 88.81 108 SER A O 1
ATOM 752 N N . ASP A 1 109 ? -3.742 -6.653 -4.439 1.00 87.75 109 ASP A N 1
ATOM 753 C CA . ASP A 1 109 ? -3.074 -6.993 -3.178 1.00 87.75 109 ASP A CA 1
ATOM 754 C C . ASP A 1 109 ? -3.099 -5.803 -2.199 1.00 87.75 109 ASP A C 1
ATOM 756 O O . ASP A 1 109 ? -3.360 -5.970 -1.008 1.00 87.75 109 ASP A O 1
ATOM 760 N N . LEU A 1 110 ? -2.883 -4.580 -2.700 1.00 86.19 110 LEU A N 1
ATOM 761 C CA . LEU A 1 110 ? -2.953 -3.350 -1.902 1.00 86.19 110 LEU A CA 1
ATOM 762 C C . LEU A 1 110 ? -4.360 -3.094 -1.349 1.00 86.19 110 LEU A C 1
ATOM 764 O O . LEU A 1 110 ? -4.499 -2.686 -0.197 1.00 86.19 110 LEU A O 1
ATOM 768 N N . GLU A 1 111 ? -5.402 -3.304 -2.156 1.00 86.12 111 GLU A N 1
ATOM 769 C CA . GLU A 1 111 ? -6.796 -3.141 -1.727 1.00 86.12 111 GLU A CA 1
ATOM 770 C C . GLU A 1 111 ? -7.159 -4.140 -0.621 1.00 86.12 111 GLU A C 1
ATOM 772 O O . GLU A 1 111 ? -7.788 -3.748 0.362 1.00 86.12 111 GLU A O 1
ATOM 777 N N . GLN A 1 112 ? -6.708 -5.395 -0.725 1.00 84.62 112 GLN A N 1
ATOM 778 C CA . GLN A 1 112 ? -6.948 -6.427 0.294 1.00 84.62 112 GLN A CA 1
ATOM 779 C C . GLN A 1 112 ? -6.295 -6.100 1.644 1.00 84.62 112 GLN A C 1
ATOM 781 O O . GLN A 1 112 ? -6.786 -6.518 2.690 1.00 84.62 112 GLN A O 1
ATOM 786 N N . GLN A 1 113 ? -5.206 -5.329 1.638 1.00 84.38 113 GLN A N 1
ATOM 787 C CA . GLN A 1 113 ? -4.502 -4.919 2.854 1.00 84.38 113 GLN A CA 1
ATOM 788 C C . GLN A 1 113 ? -5.118 -3.674 3.518 1.00 84.38 113 GLN A C 1
ATOM 790 O O . GLN A 1 113 ? -4.700 -3.285 4.612 1.00 84.38 113 GLN A O 1
ATOM 795 N N . LYS A 1 114 ? -6.123 -3.030 2.907 1.00 88.75 114 LYS A N 1
ATOM 796 C CA . LYS A 1 114 ? -6.797 -1.885 3.531 1.00 88.75 114 LYS A CA 1
ATOM 797 C C . LYS A 1 114 ? -7.662 -2.354 4.707 1.00 88.75 114 LYS A C 1
ATOM 799 O O . LYS A 1 114 ? -8.551 -3.181 4.520 1.00 88.75 114 LYS A O 1
ATOM 804 N N . PRO A 1 115 ? -7.508 -1.765 5.907 1.00 91.25 115 PRO A N 1
ATOM 805 C CA . PRO A 1 115 ? -8.231 -2.236 7.088 1.00 91.25 115 PRO A CA 1
ATOM 806 C C . PRO A 1 115 ? -9.718 -1.857 7.074 1.00 91.25 115 PRO A C 1
ATOM 808 O O . PRO A 1 115 ? -10.529 -2.517 7.715 1.00 91.25 115 PRO A O 1
ATOM 811 N N . VAL A 1 116 ? -10.095 -0.794 6.352 1.00 93.81 116 VAL A N 1
ATOM 812 C CA . VAL A 1 116 ? -11.445 -0.213 6.419 1.00 93.81 116 VAL A CA 1
ATOM 813 C C . VAL A 1 116 ? -12.545 -1.171 5.946 1.00 93.81 116 VAL A C 1
ATOM 815 O O . VAL A 1 116 ? -13.474 -1.372 6.724 1.00 93.81 116 VAL A O 1
ATOM 818 N N . PRO A 1 117 ? -12.484 -1.794 4.750 1.00 93.06 117 PRO A N 1
ATOM 819 C CA . PRO A 1 117 ? -13.543 -2.707 4.315 1.00 93.06 117 PRO A CA 1
ATOM 820 C C . PRO A 1 117 ? -13.762 -3.875 5.284 1.00 93.06 117 PRO A C 1
ATOM 822 O O . PRO A 1 117 ? -14.901 -4.200 5.604 1.00 93.06 117 PRO A O 1
ATOM 825 N N . ALA A 1 118 ? -12.679 -4.454 5.812 1.00 92.62 118 ALA A N 1
ATOM 826 C CA . ALA A 1 118 ? -12.753 -5.551 6.772 1.00 92.62 118 ALA A CA 1
ATOM 827 C C . ALA A 1 118 ? -13.355 -5.112 8.121 1.00 92.62 118 ALA A C 1
ATOM 829 O O . ALA A 1 118 ? -14.217 -5.804 8.661 1.00 92.62 118 ALA A O 1
ATOM 830 N N . LEU A 1 119 ? -12.955 -3.944 8.640 1.00 94.75 119 LEU A N 1
ATOM 831 C CA . LEU A 1 119 ? -13.524 -3.361 9.862 1.00 94.75 119 LEU A CA 1
ATOM 832 C C . LEU A 1 119 ? -15.017 -3.052 9.713 1.00 94.75 119 LEU A C 1
ATOM 834 O O . LEU A 1 119 ? -15.803 -3.344 10.609 1.00 94.75 119 LEU A O 1
ATOM 838 N N . VAL A 1 120 ? -15.414 -2.472 8.580 1.00 94.88 120 VAL A N 1
ATOM 839 C CA . VAL A 1 120 ? -16.817 -2.161 8.276 1.00 94.88 120 VAL A CA 1
ATOM 840 C C . VAL A 1 120 ? -17.637 -3.442 8.192 1.00 94.88 120 VAL A C 1
ATOM 842 O O . VAL A 1 120 ? -18.681 -3.521 8.829 1.00 94.88 120 VAL A O 1
ATOM 845 N N . ALA A 1 121 ? -17.159 -4.452 7.460 1.00 94.50 121 ALA A N 1
ATOM 846 C CA . ALA A 1 121 ? -17.842 -5.738 7.349 1.00 94.50 121 ALA A CA 1
ATOM 847 C C . ALA A 1 121 ? -18.011 -6.413 8.720 1.00 94.50 1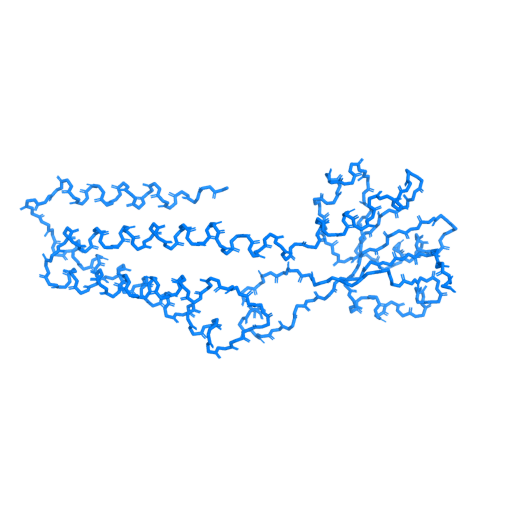21 ALA A C 1
ATOM 849 O O . ALA A 1 121 ? -19.063 -6.971 9.010 1.00 94.50 121 ALA A O 1
ATOM 850 N N . PHE A 1 122 ? -17.006 -6.308 9.596 1.00 94.44 122 PHE A N 1
ATOM 851 C CA . PHE A 1 122 ? -17.089 -6.821 10.963 1.00 94.44 122 PHE A CA 1
ATOM 852 C C . PHE A 1 122 ? -18.103 -6.058 11.832 1.00 94.44 122 PHE A C 1
ATOM 854 O O . PHE A 1 122 ? -18.740 -6.656 12.704 1.00 94.44 122 PHE A O 1
ATOM 861 N N . LEU A 1 123 ? -18.234 -4.744 11.634 1.00 94.81 123 LEU A N 1
ATOM 862 C CA . LEU A 1 123 ? -19.158 -3.896 12.390 1.00 94.81 123 LEU A CA 1
ATOM 863 C C . LEU A 1 123 ? -20.599 -3.942 11.867 1.00 94.81 123 LEU A C 1
ATOM 865 O O . LEU A 1 123 ? -21.498 -3.679 12.659 1.00 94.81 123 LEU A O 1
ATOM 869 N N . GLY A 1 124 ? -20.807 -4.279 10.589 1.00 90.19 124 GLY A N 1
ATOM 870 C CA . GLY A 1 124 ? -22.075 -4.160 9.856 1.00 90.19 124 GLY A CA 1
ATOM 871 C C . GLY A 1 124 ? -23.317 -4.515 10.672 1.00 90.19 124 GLY A C 1
ATOM 872 O O . GLY A 1 124 ? -24.058 -3.624 11.071 1.00 90.19 124 GLY A O 1
ATOM 873 N N . ASP A 1 125 ? -23.500 -5.793 10.996 1.00 88.12 125 ASP A N 1
ATOM 874 C CA . ASP A 1 125 ? -24.705 -6.260 11.704 1.00 88.12 125 ASP A CA 1
ATOM 875 C C . ASP A 1 125 ? -24.641 -6.065 13.229 1.00 88.12 125 ASP A C 1
ATOM 877 O O . ASP A 1 125 ? -25.595 -6.348 13.952 1.00 88.12 125 ASP A O 1
ATOM 881 N N . ARG A 1 126 ? -23.499 -5.612 13.754 1.00 92.38 126 ARG A N 1
ATOM 882 C CA . ARG A 1 126 ? -23.267 -5.484 15.202 1.00 92.38 126 ARG A CA 1
ATOM 883 C C . ARG A 1 126 ? -23.554 -4.089 15.724 1.00 92.38 126 ARG A C 1
ATOM 885 O O . ARG A 1 126 ? -23.735 -3.917 16.934 1.00 92.38 126 ARG A O 1
ATOM 892 N N . ILE A 1 127 ? -23.564 -3.106 14.832 1.00 94.88 127 ILE A N 1
ATOM 893 C CA . ILE A 1 127 ? -23.660 -1.703 15.186 1.00 94.88 127 ILE A CA 1
ATOM 894 C C . ILE A 1 127 ? -25.095 -1.176 15.065 1.00 94.88 127 ILE A C 1
ATOM 896 O O . ILE A 1 127 ? -25.808 -1.428 14.103 1.00 94.88 127 ILE A O 1
ATOM 900 N N . SER A 1 128 ? -25.507 -0.400 16.059 1.00 94.62 128 SER A N 1
ATOM 901 C CA . SER A 1 128 ? -26.768 0.332 16.143 1.00 94.62 128 SER A CA 1
ATOM 902 C C . SER A 1 128 ? -26.529 1.824 15.911 1.00 94.62 128 SER A C 1
ATOM 904 O O . SER A 1 128 ? -25.431 2.339 16.143 1.00 94.62 128 SER A O 1
ATOM 906 N N . SER A 1 129 ? -27.566 2.560 15.506 1.00 92.94 129 SER A N 1
ATOM 907 C CA . SER A 1 129 ? -27.523 4.023 15.351 1.00 92.94 129 SER A CA 1
ATOM 908 C C . SER A 1 129 ? -27.128 4.756 16.640 1.00 92.94 129 SER A C 1
ATOM 910 O O . SER A 1 129 ? -26.579 5.853 16.571 1.00 92.94 129 SER A O 1
ATOM 912 N N . GLN A 1 130 ? -27.344 4.132 17.801 1.00 94.62 130 GLN A N 1
ATOM 913 C CA . GLN A 1 130 ? -26.985 4.681 19.109 1.00 94.62 130 GLN A CA 1
ATOM 914 C C . GLN A 1 130 ? -25.537 4.409 19.527 1.00 94.62 130 GLN A C 1
ATOM 916 O O . GLN A 1 130 ? -25.092 4.983 20.512 1.00 94.62 130 GLN A O 1
ATOM 921 N N . ASP A 1 131 ? -24.785 3.562 18.826 1.00 96.69 131 ASP A N 1
ATOM 922 C CA . ASP A 1 131 ? -23.406 3.259 19.229 1.00 96.69 131 ASP A CA 1
ATOM 923 C C . ASP A 1 131 ? -22.448 4.402 18.882 1.00 96.69 131 ASP A C 1
ATOM 925 O O . ASP A 1 131 ? -22.693 5.170 17.956 1.00 96.69 131 ASP A O 1
ATOM 929 N N . VAL A 1 132 ? -21.316 4.502 19.567 1.00 96.81 132 VAL A N 1
ATOM 930 C CA . VAL A 1 132 ? -20.233 5.423 19.195 1.00 96.81 132 VAL A CA 1
ATOM 931 C C . VAL A 1 132 ? -19.194 4.666 18.378 1.00 96.81 132 VAL A C 1
ATOM 933 O O . VAL A 1 132 ? -18.734 3.607 18.791 1.00 96.81 132 VAL A O 1
ATOM 936 N N . VAL A 1 133 ? -18.784 5.209 17.231 1.00 97.38 133 VAL A N 1
ATOM 937 C CA . VAL A 1 133 ? -17.605 4.724 16.494 1.00 97.38 133 VAL A CA 1
ATOM 938 C C . VAL A 1 133 ? -16.528 5.776 16.590 1.00 97.38 133 VAL A C 1
ATOM 940 O O . VAL A 1 133 ? -16.765 6.931 16.227 1.00 97.38 133 VAL A O 1
ATOM 943 N N . ALA A 1 134 ? -15.349 5.381 17.051 1.00 97.69 134 ALA A N 1
ATOM 944 C CA . ALA A 1 134 ? -14.248 6.303 17.238 1.00 97.69 134 ALA A CA 1
ATOM 945 C C . ALA A 1 134 ? -12.919 5.724 16.762 1.00 97.69 134 ALA A C 1
ATOM 947 O O . ALA A 1 134 ? -12.668 4.527 16.889 1.00 97.69 134 ALA A O 1
ATOM 948 N N . THR A 1 135 ? -12.038 6.588 16.266 1.00 97.50 135 THR A N 1
ATOM 949 C CA . THR A 1 135 ? -10.639 6.261 16.003 1.00 97.50 135 THR A CA 1
ATOM 950 C C . THR A 1 135 ? -9.722 7.059 16.922 1.00 97.50 135 THR A C 1
ATOM 952 O O . THR A 1 135 ? -10.007 8.214 17.237 1.00 97.50 135 THR A O 1
ATOM 955 N N . TYR A 1 136 ? -8.613 6.458 17.352 1.00 97.62 136 TYR A N 1
ATOM 956 C CA . TYR A 1 136 ? -7.578 7.134 18.131 1.00 97.62 136 TYR A CA 1
ATOM 957 C C . TYR A 1 136 ? -6.222 7.006 17.449 1.00 97.62 136 TYR A C 1
ATOM 959 O O . TYR A 1 136 ? -5.783 5.899 17.141 1.00 97.62 136 TYR A O 1
ATOM 967 N N . ASN A 1 137 ? -5.583 8.152 17.191 1.00 95.31 137 ASN A N 1
ATOM 968 C CA . ASN A 1 137 ? -4.260 8.256 16.569 1.00 95.31 137 ASN A CA 1
ATOM 969 C C . ASN A 1 137 ? -4.132 7.497 15.227 1.00 95.31 137 ASN A C 1
ATOM 971 O O . ASN A 1 137 ? -3.055 7.081 14.801 1.00 95.31 137 ASN A O 1
ATOM 975 N N . VAL A 1 138 ? -5.262 7.315 14.540 1.00 93.62 138 VAL A N 1
ATOM 976 C CA . VAL A 1 138 ? -5.347 6.713 13.213 1.00 93.62 138 VAL A CA 1
ATOM 977 C C . VAL A 1 138 ? -6.452 7.402 12.420 1.00 93.62 138 VAL A C 1
ATOM 979 O O . VAL A 1 138 ? -7.571 7.595 12.904 1.00 93.62 138 VAL A O 1
ATOM 982 N N . ALA A 1 139 ? -6.131 7.797 11.190 1.00 91.25 139 ALA A N 1
ATOM 983 C CA . ALA A 1 139 ? -7.076 8.426 10.279 1.00 91.25 139 ALA A CA 1
ATOM 984 C C . ALA A 1 139 ? -7.660 7.371 9.334 1.00 91.25 139 ALA A C 1
ATOM 986 O O . ALA A 1 139 ? -6.957 6.841 8.475 1.00 91.25 139 ALA A O 1
ATOM 987 N N . LEU A 1 140 ? -8.957 7.093 9.473 1.00 93.88 140 LEU A N 1
ATOM 988 C CA . LEU A 1 140 ? -9.702 6.171 8.609 1.00 93.88 140 LEU A CA 1
ATOM 989 C C . LEU A 1 140 ? -10.870 6.912 7.930 1.00 93.88 140 LEU A C 1
ATOM 991 O O . LEU A 1 140 ? -12.031 6.575 8.156 1.00 93.88 140 LEU A O 1
ATOM 995 N N . PRO A 1 141 ? -10.597 7.950 7.114 1.00 92.00 141 PRO A N 1
ATOM 996 C CA . PRO A 1 141 ? -11.626 8.875 6.626 1.00 92.00 141 PRO A CA 1
ATOM 997 C C . PRO A 1 141 ? -12.709 8.194 5.780 1.00 92.00 141 PRO A C 1
ATOM 999 O O . PRO A 1 141 ? -13.867 8.604 5.806 1.00 92.00 141 PRO A O 1
ATOM 1002 N N . SER A 1 142 ? -12.366 7.118 5.067 1.00 93.12 142 SER A N 1
ATOM 1003 C CA . SER A 1 142 ? -13.329 6.357 4.268 1.00 93.12 142 SER A CA 1
ATOM 1004 C C . SER A 1 142 ? -14.346 5.580 5.110 1.00 93.12 142 SER A C 1
ATOM 1006 O O . SER A 1 142 ? -15.389 5.211 4.578 1.00 93.12 142 SER A O 1
ATOM 1008 N N . MET A 1 143 ? -14.117 5.365 6.413 1.00 95.12 143 MET A N 1
ATOM 1009 C CA . MET A 1 143 ? -15.098 4.683 7.270 1.00 95.12 143 MET A CA 1
ATOM 1010 C C . MET A 1 143 ? -16.425 5.430 7.361 1.00 95.12 143 MET A C 1
ATOM 1012 O O . MET A 1 143 ? -17.465 4.784 7.420 1.00 95.12 143 MET A O 1
ATOM 1016 N N . VAL A 1 144 ? -16.406 6.766 7.328 1.00 95.00 144 VAL A N 1
ATOM 1017 C CA . VAL A 1 144 ? -17.630 7.587 7.350 1.00 95.00 144 VAL A CA 1
ATOM 1018 C C . VAL A 1 144 ? -18.509 7.284 6.136 1.00 95.00 144 VAL A C 1
ATOM 1020 O O . VAL A 1 144 ? -19.723 7.163 6.273 1.00 95.00 144 VAL A O 1
ATOM 1023 N N . TYR A 1 145 ? -17.893 7.111 4.962 1.00 95.00 145 TYR A N 1
ATOM 1024 C CA . TYR A 1 145 ? -18.597 6.762 3.728 1.00 95.00 145 TYR A CA 1
ATOM 1025 C C . TYR A 1 145 ? -19.230 5.368 3.814 1.00 95.00 145 TYR A C 1
ATOM 1027 O O . TYR A 1 145 ? -20.406 5.208 3.501 1.00 95.00 145 TYR A O 1
ATOM 1035 N N . TYR A 1 146 ? -18.472 4.372 4.281 1.00 95.00 146 TYR A N 1
ATOM 1036 C CA . TYR A 1 146 ? -18.938 2.985 4.330 1.00 95.00 146 TYR A CA 1
ATOM 1037 C C . TYR A 1 146 ? -19.959 2.709 5.438 1.00 95.00 146 TYR A C 1
ATOM 1039 O O . TYR A 1 146 ? -20.910 1.969 5.216 1.00 95.00 146 TYR A O 1
ATOM 1047 N N . LEU A 1 147 ? -19.778 3.298 6.622 1.00 95.12 147 LEU A N 1
ATOM 1048 C CA . LEU A 1 147 ? -20.721 3.146 7.733 1.00 95.12 147 LEU A CA 1
ATOM 1049 C C . LEU A 1 147 ? -21.917 4.105 7.628 1.00 95.12 147 LEU A C 1
ATOM 1051 O O . LEU A 1 147 ? -22.828 4.012 8.445 1.00 95.12 147 LEU A O 1
ATOM 1055 N N . GLN A 1 148 ? -21.882 5.056 6.684 1.00 94.81 148 GLN A N 1
ATOM 1056 C CA . GLN A 1 148 ? -22.891 6.106 6.494 1.00 94.81 148 GLN A CA 1
ATOM 1057 C C . GLN A 1 148 ? -23.248 6.857 7.787 1.00 94.81 148 GLN A C 1
ATOM 1059 O O . GLN A 1 148 ? -24.393 7.233 8.030 1.00 94.81 148 GLN A O 1
ATOM 1064 N N . ARG A 1 149 ? -22.252 7.077 8.648 1.00 94.62 149 ARG A N 1
ATOM 1065 C CA . ARG A 1 149 ? -22.431 7.705 9.960 1.00 94.62 149 ARG A CA 1
ATOM 1066 C C . ARG A 1 149 ? -21.180 8.442 10.399 1.00 94.62 149 ARG A C 1
ATOM 1068 O O . ARG A 1 149 ? -20.082 8.211 9.892 1.00 94.62 149 ARG A O 1
ATOM 1075 N N . ARG A 1 150 ? -21.340 9.287 11.413 1.00 95.06 150 ARG A N 1
ATOM 1076 C CA . ARG A 1 150 ? -20.221 9.978 12.051 1.00 95.06 150 ARG A CA 1
ATOM 1077 C C . ARG A 1 150 ? -19.270 8.977 12.713 1.00 95.06 150 ARG A C 1
ATOM 1079 O O . ARG A 1 150 ? -19.707 8.095 13.450 1.00 95.06 150 ARG A O 1
ATOM 1086 N N . VAL A 1 151 ? -17.978 9.179 12.472 1.00 97.06 151 VAL A N 1
ATOM 1087 C CA . VAL A 1 151 ? -16.874 8.531 13.184 1.00 97.06 151 VAL A CA 1
ATOM 1088 C C . VAL A 1 151 ? -16.112 9.627 13.921 1.00 97.06 151 VAL A C 1
ATOM 1090 O O . VAL A 1 151 ? -15.662 10.590 13.299 1.00 97.06 151 VAL A O 1
ATOM 1093 N N . ASN A 1 152 ? -16.005 9.515 15.242 1.00 97.44 152 ASN A N 1
ATOM 1094 C CA . ASN A 1 152 ? -15.257 10.470 16.052 1.00 97.44 152 ASN A CA 1
ATOM 1095 C C . ASN A 1 152 ? -13.757 10.197 15.898 1.00 97.44 152 ASN A C 1
ATOM 1097 O O . ASN A 1 152 ? -13.319 9.062 16.041 1.00 97.44 152 ASN A O 1
ATOM 1101 N N . VAL A 1 153 ? -12.959 11.218 15.595 1.00 97.44 153 VAL A N 1
ATOM 1102 C CA . VAL A 1 153 ? -11.508 11.069 15.409 1.00 97.44 153 VAL A CA 1
ATOM 1103 C C . VAL A 1 153 ? -10.799 11.793 16.540 1.00 97.44 153 VAL A C 1
ATOM 1105 O O . VAL A 1 153 ? -10.969 13.000 16.709 1.00 97.44 153 VAL A O 1
ATOM 1108 N N . TYR A 1 154 ? -9.996 11.056 17.298 1.00 97.69 154 TYR A N 1
ATOM 1109 C CA . TYR A 1 154 ? -9.267 11.561 18.450 1.00 97.69 154 TYR A CA 1
ATOM 1110 C C . TYR A 1 154 ? -7.760 11.494 18.225 1.00 97.69 154 TYR A C 1
ATOM 1112 O O . TYR A 1 154 ? -7.219 10.491 17.758 1.00 97.69 154 TYR A O 1
ATOM 1120 N N . PHE A 1 155 ? -7.075 12.567 18.615 1.00 95.94 155 PHE A N 1
ATOM 1121 C CA . PHE A 1 155 ? -5.610 12.648 18.625 1.00 95.94 155 PHE A CA 1
ATOM 1122 C C . PHE A 1 155 ? -5.040 12.769 20.045 1.00 95.94 155 PHE A C 1
ATOM 1124 O O . PHE A 1 155 ? -3.881 12.439 20.269 1.00 95.94 155 PHE A O 1
ATOM 1131 N N . ALA A 1 156 ? -5.861 13.193 21.011 1.00 96.44 156 ALA A N 1
ATOM 1132 C CA . ALA A 1 156 ? -5.519 13.245 22.430 1.00 96.44 156 ALA A CA 1
ATOM 1133 C C . ALA A 1 156 ? -6.145 12.051 23.180 1.00 96.44 156 ALA A C 1
ATOM 1135 O O . ALA A 1 156 ? -7.268 11.657 22.846 1.00 96.44 156 ALA A O 1
ATOM 1136 N N . PRO A 1 157 ? -5.439 11.451 24.154 1.00 96.19 157 PRO A N 1
ATOM 1137 C CA . PRO A 1 157 ? -5.911 10.252 24.843 1.00 96.19 157 PRO A CA 1
ATOM 1138 C C . PRO A 1 157 ? -7.116 10.512 25.752 1.00 96.19 157 PRO A C 1
ATOM 1140 O O . PRO A 1 157 ? -8.020 9.685 25.821 1.00 96.19 157 PRO A O 1
ATOM 1143 N N . GLU A 1 158 ? -7.170 11.658 26.427 1.00 96.50 158 GLU A N 1
ATOM 1144 C CA . GLU A 1 158 ? -8.213 11.998 27.400 1.00 96.50 158 GLU A CA 1
ATOM 1145 C C . GLU A 1 158 ? -9.637 11.940 26.826 1.00 96.50 158 GLU A C 1
ATOM 1147 O O . GLU A 1 158 ? -10.458 11.231 27.411 1.00 96.50 158 GLU A O 1
ATOM 1152 N N . PRO A 1 159 ? -9.966 12.607 25.699 1.00 96.56 159 PRO A N 1
ATOM 1153 C CA . PRO A 1 159 ? -11.318 12.554 25.144 1.00 96.56 159 PRO A CA 1
ATOM 1154 C C . PRO A 1 159 ? -11.693 11.159 24.626 1.00 96.56 159 PRO A C 1
ATOM 1156 O O . PRO A 1 159 ? -12.840 10.747 24.764 1.00 96.56 159 PRO A O 1
ATOM 1159 N N . PHE A 1 160 ? -10.731 10.398 24.092 1.00 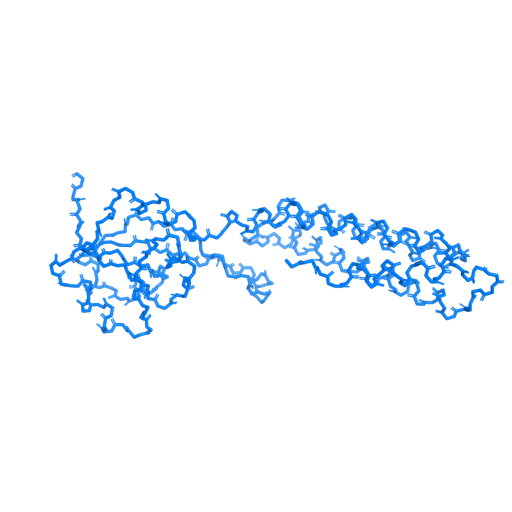97.00 160 PHE A N 1
ATOM 1160 C CA . PHE A 1 160 ? -10.984 9.023 23.658 1.00 97.00 160 PHE A CA 1
ATOM 1161 C C . PHE A 1 160 ? -11.320 8.105 24.839 1.00 97.00 160 PHE A C 1
ATOM 1163 O O . PHE A 1 160 ? -12.256 7.310 24.772 1.00 97.00 160 PHE A O 1
ATOM 1170 N N . ILE A 1 161 ? -10.566 8.225 25.936 1.00 96.19 161 ILE A N 1
ATOM 1171 C CA . ILE A 1 161 ? -10.812 7.457 27.159 1.00 96.19 161 ILE A CA 1
ATOM 1172 C C . ILE A 1 161 ? -12.144 7.863 27.787 1.00 96.19 161 ILE A C 1
ATOM 1174 O O . ILE A 1 161 ? -12.876 6.989 28.243 1.00 96.19 161 ILE A O 1
ATOM 1178 N N . ALA A 1 162 ? -12.473 9.159 27.797 1.00 94.62 162 ALA A N 1
ATOM 1179 C CA . ALA A 1 162 ? -13.753 9.637 28.302 1.00 94.62 162 ALA A CA 1
ATOM 1180 C C . ALA A 1 162 ? -14.912 8.911 27.601 1.00 94.62 162 ALA A C 1
ATOM 1182 O O . ALA A 1 162 ? -15.668 8.221 28.283 1.00 94.62 162 ALA A O 1
ATOM 1183 N N . ASP A 1 163 ? -14.964 8.937 26.266 1.00 93.94 163 ASP A N 1
ATOM 1184 C CA . ASP A 1 163 ? -15.977 8.219 25.478 1.00 93.94 163 ASP A CA 1
ATOM 1185 C C . ASP A 1 163 ? -15.995 6.711 25.765 1.00 93.94 163 ASP A C 1
ATOM 1187 O O . ASP A 1 163 ? -17.061 6.121 25.937 1.00 93.94 163 ASP A O 1
ATOM 1191 N N . ALA A 1 164 ? -14.822 6.082 25.888 1.00 94.50 164 ALA A N 1
ATOM 1192 C CA . ALA A 1 164 ? -14.716 4.646 26.148 1.00 94.50 164 ALA A CA 1
ATOM 1193 C C . ALA A 1 164 ? -15.241 4.228 27.532 1.00 94.50 164 ALA A C 1
ATOM 1195 O O . ALA A 1 164 ? -15.536 3.053 27.750 1.00 94.50 164 ALA A O 1
ATOM 1196 N N . THR A 1 165 ? -15.360 5.167 28.473 1.00 91.62 165 THR A N 1
ATOM 1197 C CA . THR A 1 165 ? -15.798 4.894 29.852 1.00 91.62 165 THR A CA 1
ATOM 1198 C C . THR A 1 165 ? -17.274 5.188 30.118 1.00 91.62 165 THR A C 1
ATOM 1200 O O . THR A 1 165 ? -17.769 4.820 31.186 1.00 91.62 165 THR A O 1
ATOM 1203 N N . VAL A 1 166 ? -17.977 5.821 29.175 1.00 91.50 166 VAL A N 1
ATOM 1204 C CA . VAL A 1 166 ? -19.417 6.114 29.272 1.00 91.50 166 VAL A CA 1
ATOM 1205 C C . VAL A 1 166 ? -20.231 4.815 29.096 1.00 91.50 166 VAL A C 1
ATOM 1207 O O . VAL A 1 166 ? -19.785 3.918 28.383 1.00 91.50 166 VAL A O 1
ATOM 1210 N N . PRO A 1 167 ? -21.434 4.681 29.701 1.00 92.31 167 PRO A N 1
ATOM 1211 C CA . PRO A 1 167 ? -22.275 3.481 29.551 1.00 92.31 167 PRO A CA 1
ATOM 1212 C C . PRO A 1 167 ? -22.717 3.165 28.111 1.00 92.31 167 PRO A C 1
ATOM 1214 O O . PRO A 1 167 ? -23.104 2.034 27.807 1.00 92.31 167 PRO A O 1
ATOM 1217 N N . GLN A 1 168 ? -22.687 4.163 27.227 1.00 95.25 168 GLN A N 1
ATOM 1218 C CA . GLN A 1 168 ? -23.008 4.016 25.812 1.00 95.25 168 GLN A CA 1
ATOM 1219 C C . GLN A 1 168 ? -22.001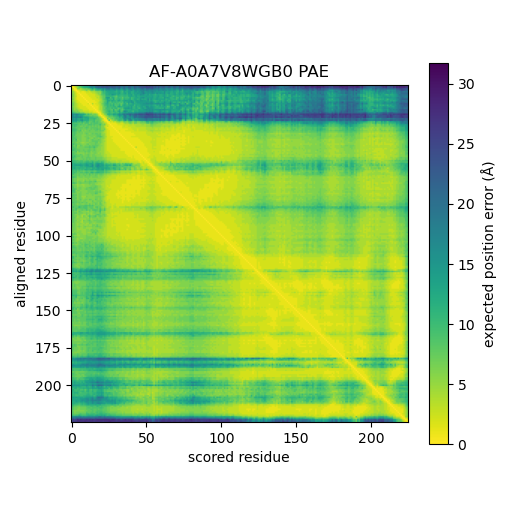 3.083 25.136 1.00 95.25 168 GLN A C 1
ATOM 1221 O O . GLN A 1 168 ? -20.792 3.210 25.327 1.00 95.25 168 GLN A O 1
ATOM 1226 N N . ARG A 1 169 ? -22.496 2.146 24.323 1.00 96.38 169 ARG A N 1
ATOM 1227 C CA . ARG A 1 169 ? -21.633 1.199 23.620 1.00 96.38 169 ARG A CA 1
ATOM 1228 C C . ARG A 1 169 ? -20.751 1.929 22.611 1.00 96.38 169 ARG A C 1
ATOM 1230 O O . ARG A 1 169 ? -21.240 2.665 21.755 1.00 96.38 169 ARG A O 1
ATOM 1237 N N . MET A 1 170 ? -19.452 1.682 22.696 1.00 96.69 170 MET A N 1
ATOM 1238 C CA . MET A 1 170 ? -18.439 2.250 21.820 1.00 96.69 170 MET A CA 1
ATOM 1239 C C . MET A 1 170 ? -17.689 1.146 21.074 1.00 96.69 170 MET A C 1
ATOM 1241 O O . MET A 1 170 ? -17.364 0.104 21.644 1.00 96.69 170 MET A O 1
ATOM 1245 N N . PHE A 1 171 ? -17.375 1.417 19.810 1.00 97.62 171 PHE A N 1
ATOM 1246 C CA . PHE A 1 171 ? -16.434 0.684 18.973 1.00 97.62 171 PHE A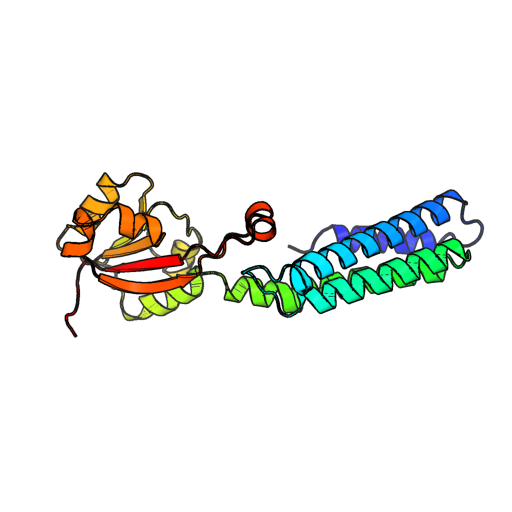 CA 1
ATOM 1247 C C . PHE A 1 171 ? -15.235 1.590 18.677 1.00 97.62 171 PHE A C 1
ATOM 1249 O O . PHE A 1 171 ? -15.340 2.560 17.922 1.00 97.62 171 PHE A O 1
ATOM 1256 N N . GLY A 1 172 ? -14.104 1.300 19.318 1.00 97.19 172 GLY A N 1
ATOM 1257 C CA . GLY A 1 172 ? -12.872 2.078 19.203 1.00 97.19 172 GLY A CA 1
ATOM 1258 C C . GLY A 1 172 ? -11.865 1.406 18.277 1.00 97.19 172 GLY A C 1
ATOM 1259 O O . GLY A 1 172 ? -11.661 0.200 18.370 1.00 97.19 172 GLY A O 1
ATOM 1260 N N . ILE A 1 173 ? -11.212 2.167 17.403 1.00 97.50 173 ILE A N 1
ATOM 1261 C CA . ILE A 1 173 ? -10.153 1.665 16.520 1.00 97.50 173 ILE A CA 1
ATOM 1262 C C . ILE A 1 173 ? -8.878 2.446 16.781 1.00 97.50 173 ILE A C 1
ATOM 1264 O O . ILE A 1 173 ? -8.856 3.672 16.681 1.00 97.50 173 ILE A O 1
ATOM 1268 N N . LEU A 1 174 ? -7.803 1.741 17.101 1.00 97.31 174 LEU A N 1
ATOM 1269 C CA . LEU A 1 174 ? -6.533 2.361 17.451 1.00 97.31 174 LEU A CA 1
ATOM 1270 C C . LEU A 1 174 ? -5.355 1.429 17.160 1.00 97.31 174 LEU A C 1
ATOM 1272 O O . LEU A 1 174 ? -5.550 0.213 17.074 1.00 97.31 174 LEU A O 1
ATOM 1276 N N . PRO A 1 175 ? -4.132 1.961 17.006 1.00 95.81 175 PRO A N 1
ATOM 1277 C CA . PRO A 1 175 ? -2.937 1.133 16.937 1.00 95.81 175 PRO A CA 1
ATOM 1278 C C . PRO A 1 175 ? -2.801 0.233 18.170 1.00 95.81 175 PRO A C 1
ATOM 1280 O O . PRO A 1 175 ? -3.051 0.653 19.298 1.00 95.81 175 PRO A O 1
ATOM 1283 N N . GLU A 1 176 ? -2.353 -1.006 17.975 1.00 95.25 176 GLU A N 1
ATOM 1284 C CA . GLU A 1 176 ? -2.168 -1.970 19.070 1.00 95.25 176 GLU A CA 1
ATOM 1285 C C . GLU A 1 176 ? -1.167 -1.463 20.123 1.00 95.25 176 GLU A C 1
ATOM 1287 O O . GLU A 1 176 ? -1.371 -1.657 21.322 1.00 95.25 176 GLU A O 1
ATOM 1292 N N . ALA A 1 177 ? -0.124 -0.751 19.684 1.00 94.31 177 ALA A N 1
ATOM 1293 C CA . ALA A 1 177 ? 0.843 -0.108 20.571 1.00 94.31 177 ALA A CA 1
ATOM 1294 C C . ALA A 1 177 ? 0.192 0.968 21.454 1.00 94.31 177 ALA A C 1
ATOM 1296 O O . ALA A 1 177 ? 0.479 1.033 22.647 1.00 94.31 177 ALA A O 1
ATOM 1297 N N . ASP A 1 178 ? -0.732 1.752 20.895 1.00 95.75 178 ASP A N 1
ATOM 1298 C CA . ASP A 1 178 ? -1.456 2.785 21.633 1.00 95.75 178 ASP A CA 1
ATOM 1299 C C . ASP A 1 178 ? -2.440 2.148 22.617 1.00 95.75 178 ASP A C 1
ATOM 1301 O O . ASP A 1 178 ? -2.497 2.542 23.776 1.00 95.75 178 ASP A O 1
ATOM 1305 N N . TYR A 1 179 ? -3.141 1.081 22.222 1.00 95.94 179 TYR A N 1
ATOM 1306 C CA . TYR A 1 179 ? -3.984 0.322 23.151 1.00 95.94 179 TYR A CA 1
ATOM 1307 C C . TYR A 1 179 ? -3.1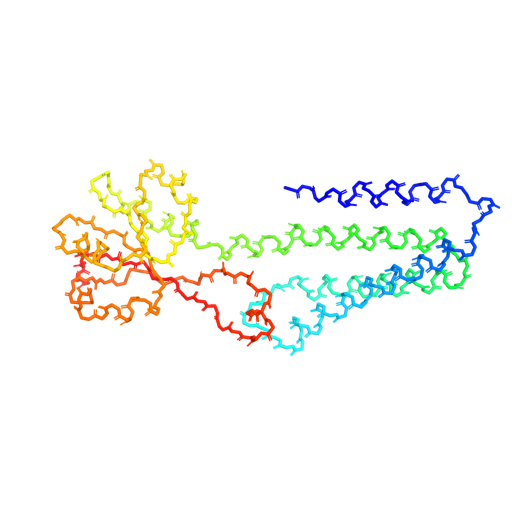88 -0.272 24.322 1.00 95.94 179 TYR A C 1
ATOM 1309 O O . TYR A 1 179 ? -3.673 -0.330 25.453 1.00 95.94 179 TYR A O 1
ATOM 1317 N N . ALA A 1 180 ? -1.950 -0.706 24.075 1.00 94.31 180 ALA A N 1
ATOM 1318 C CA . ALA A 1 180 ? -1.061 -1.154 25.136 1.00 94.31 180 ALA A CA 1
ATOM 1319 C C . ALA A 1 180 ? -0.583 -0.010 26.036 1.00 94.31 180 ALA A C 1
ATOM 1321 O O . ALA A 1 180 ? -0.584 -0.177 27.253 1.00 94.31 180 ALA A O 1
ATOM 1322 N N . ALA A 1 181 ? -0.239 1.140 25.456 1.00 94.25 181 ALA A N 1
ATOM 1323 C CA . ALA A 1 181 ? 0.228 2.314 26.187 1.00 94.25 181 ALA A CA 1
ATOM 1324 C C . ALA A 1 181 ? -0.867 2.961 27.051 1.00 94.25 181 ALA A C 1
ATOM 1326 O O . ALA A 1 181 ? -0.587 3.419 28.155 1.00 94.25 181 ALA A O 1
ATOM 1327 N N . LEU A 1 182 ? -2.121 2.964 26.584 1.00 93.88 182 LEU A N 1
ATOM 1328 C CA . LEU A 1 182 ? -3.263 3.469 27.356 1.00 93.88 182 LEU A CA 1
ATOM 1329 C C . LEU A 1 182 ? -3.633 2.544 28.535 1.00 93.88 182 LEU A C 1
ATOM 1331 O O . LEU A 1 182 ? -4.300 2.986 29.472 1.00 93.88 182 LEU A O 1
ATOM 1335 N N . GLY A 1 183 ? -3.147 1.296 28.521 1.00 83.50 183 GLY A N 1
ATOM 1336 C CA . GLY A 1 183 ? -3.015 0.435 29.698 1.00 83.50 183 GLY A CA 1
ATOM 1337 C C . GLY A 1 183 ? -4.307 0.210 30.489 1.00 83.50 183 GLY A C 1
ATOM 1338 O O . GLY A 1 183 ? -5.384 0.005 29.922 1.00 83.50 183 GLY A O 1
ATOM 1339 N N . ASP A 1 184 ? -4.179 0.243 31.819 1.00 82.75 184 ASP A N 1
ATOM 1340 C CA . ASP A 1 184 ? -5.234 -0.069 32.798 1.00 82.75 184 ASP A CA 1
ATOM 1341 C C . ASP A 1 184 ? -6.472 0.829 32.680 1.00 82.75 184 ASP A C 1
ATOM 1343 O O . ASP A 1 184 ? -7.582 0.406 33.019 1.00 82.75 184 ASP A O 1
ATOM 1347 N N . ARG A 1 185 ? -6.305 2.047 32.140 1.00 88.06 185 ARG A N 1
ATOM 1348 C CA . ARG A 1 185 ? -7.394 3.019 31.945 1.00 88.06 185 ARG A CA 1
ATOM 1349 C C . ARG A 1 185 ? -8.434 2.533 30.935 1.00 88.06 185 ARG A C 1
ATOM 1351 O O . ARG A 1 185 ? -9.600 2.892 31.063 1.00 88.06 185 ARG A O 1
ATOM 1358 N N . LEU A 1 186 ? -8.023 1.731 29.949 1.00 89.00 186 LEU A N 1
ATOM 1359 C CA . LEU A 1 186 ? -8.919 1.138 28.951 1.00 89.00 186 LEU A CA 1
ATOM 1360 C C . LEU A 1 186 ? -9.112 -0.364 29.154 1.00 89.00 186 LEU A C 1
ATOM 1362 O O . LEU A 1 186 ? -10.238 -0.847 29.056 1.00 89.00 186 LEU A O 1
ATOM 1366 N N . ARG A 1 187 ? -8.045 -1.119 29.438 1.00 79.69 187 ARG A N 1
ATOM 1367 C CA . ARG A 1 187 ? -8.071 -2.595 29.426 1.00 79.69 187 ARG A CA 1
ATOM 1368 C C . ARG A 1 187 ? -9.011 -3.216 30.457 1.00 79.69 187 ARG A C 1
ATOM 1370 O O . ARG A 1 187 ? -9.489 -4.321 30.247 1.00 79.69 187 ARG A O 1
ATOM 1377 N N . THR A 1 188 ? -9.291 -2.517 31.554 1.00 80.69 188 THR A N 1
ATOM 1378 C CA . THR A 1 188 ? -10.222 -2.991 32.593 1.00 80.69 188 THR A CA 1
ATOM 1379 C C . THR A 1 188 ? -11.689 -2.886 32.180 1.00 80.69 188 THR A C 1
ATOM 1381 O O . THR A 1 188 ? -12.542 -3.526 32.786 1.00 80.69 188 THR A O 1
ATOM 1384 N N . ARG A 1 189 ? -11.995 -2.082 31.156 1.00 86.94 189 ARG A N 1
ATOM 1385 C CA . ARG A 1 189 ? -13.367 -1.788 30.713 1.00 86.94 189 ARG A CA 1
ATOM 1386 C C . ARG A 1 189 ? -13.606 -2.078 29.243 1.00 86.94 189 ARG A C 1
ATOM 1388 O O . ARG A 1 189 ? -14.727 -1.929 28.778 1.00 86.94 189 ARG A O 1
ATOM 1395 N N . THR A 1 190 ? -12.565 -2.451 28.508 1.00 94.38 190 THR A N 1
ATOM 1396 C CA . THR A 1 190 ? -12.645 -2.696 27.074 1.00 94.38 190 THR A CA 1
ATOM 1397 C C . THR A 1 190 ? -11.999 -4.021 26.710 1.00 94.38 190 THR A C 1
ATOM 1399 O O . THR A 1 190 ? -11.068 -4.492 27.359 1.00 94.38 190 THR A O 1
ATOM 1402 N N . CYS A 1 191 ? -12.501 -4.624 25.644 1.00 94.69 191 CYS A N 1
ATOM 1403 C CA . CYS A 1 191 ? -12.020 -5.886 25.104 1.00 94.69 191 CYS A CA 1
ATOM 1404 C C . CYS A 1 191 ? -11.741 -5.729 23.619 1.00 94.69 191 CYS A C 1
ATOM 1406 O O . CYS A 1 191 ? -12.402 -4.968 22.912 1.00 94.69 191 CYS A O 1
ATOM 1408 N N . VAL A 1 192 ? -10.749 -6.483 23.149 1.00 95.69 192 VAL A N 1
ATOM 1409 C CA . VAL A 1 192 ? -10.372 -6.527 21.737 1.00 95.69 192 VAL A CA 1
ATOM 1410 C C . VAL A 1 192 ? -11.314 -7.479 21.011 1.00 95.69 192 VAL A C 1
ATOM 1412 O O . VAL A 1 192 ? -11.320 -8.674 21.289 1.00 95.69 192 VAL A O 1
ATOM 1415 N N . LEU A 1 193 ? -12.078 -6.944 20.064 1.00 95.25 193 LEU A N 1
ATOM 1416 C CA . LEU A 1 193 ? -12.971 -7.704 19.194 1.00 95.25 193 LEU A CA 1
ATOM 1417 C C . LEU A 1 193 ? -12.236 -8.273 17.979 1.00 95.25 193 LEU A C 1
ATOM 1419 O O . LEU A 1 193 ? -12.522 -9.384 17.541 1.00 95.25 193 LEU A O 1
ATOM 1423 N N . GLN A 1 194 ? -11.295 -7.507 17.422 1.00 95.00 194 GLN A N 1
ATOM 1424 C CA . GLN A 1 194 ? -10.552 -7.905 16.231 1.00 95.00 194 GLN A CA 1
ATOM 1425 C C . GLN A 1 194 ? -9.170 -7.252 16.196 1.00 95.00 194 GLN A C 1
ATOM 1427 O O . GLN A 1 194 ? -8.988 -6.121 16.648 1.00 95.00 194 GLN A O 1
ATOM 1432 N N . ARG A 1 195 ? -8.198 -7.965 15.621 1.00 94.88 195 ARG A N 1
ATOM 1433 C CA . ARG A 1 195 ? -6.881 -7.440 15.243 1.00 94.88 195 ARG A CA 1
ATOM 1434 C C . ARG A 1 195 ? -6.760 -7.482 13.731 1.00 94.88 195 ARG A C 1
ATOM 1436 O O . ARG A 1 195 ? -7.045 -8.522 13.141 1.00 94.88 195 ARG A O 1
ATOM 1443 N N . LEU A 1 196 ? -6.333 -6.382 13.121 1.00 91.88 196 LEU A N 1
ATOM 1444 C CA . LEU A 1 196 ? -6.064 -6.323 11.687 1.00 91.88 196 LEU A CA 1
ATOM 1445 C C . LEU A 1 196 ? -4.707 -5.669 11.426 1.00 91.88 196 LEU A C 1
ATOM 1447 O O . LEU A 1 196 ? -4.349 -4.722 12.128 1.00 91.88 196 LEU A O 1
ATOM 1451 N N . PRO A 1 197 ? -3.964 -6.109 10.402 1.00 88.31 197 PRO A N 1
ATOM 1452 C CA . PRO A 1 197 ? -2.800 -5.369 9.945 1.00 88.31 197 PRO A CA 1
ATOM 1453 C C . PRO A 1 197 ? -3.233 -4.002 9.390 1.00 88.31 197 PRO A C 1
ATOM 1455 O O . PRO A 1 197 ? -4.190 -3.887 8.626 1.00 88.31 197 PRO A O 1
ATOM 1458 N N . ALA A 1 198 ? -2.523 -2.951 9.785 1.00 84.31 198 ALA A N 1
ATOM 1459 C CA . ALA A 1 198 ? -2.626 -1.614 9.225 1.00 84.31 198 ALA A CA 1
ATOM 1460 C C . ALA A 1 198 ? -1.606 -1.485 8.097 1.00 84.31 198 ALA A C 1
ATOM 1462 O O . ALA A 1 198 ? -0.393 -1.560 8.314 1.00 84.31 198 ALA A O 1
ATOM 1463 N N . PHE A 1 199 ? -2.103 -1.250 6.893 1.00 77.94 199 PHE A N 1
ATOM 1464 C CA . PHE A 1 199 ? -1.249 -0.996 5.754 1.00 77.94 199 PHE A CA 1
ATOM 1465 C C . PHE A 1 199 ? -0.877 0.487 5.668 1.00 77.94 199 PHE A C 1
ATOM 1467 O O . PHE A 1 199 ? -1.691 1.325 5.280 1.00 77.94 199 PHE A O 1
ATOM 1474 N N . GLU A 1 200 ? 0.362 0.818 6.030 1.00 74.00 200 GLU A N 1
ATOM 1475 C CA . GLU A 1 200 ? 0.931 2.159 5.870 1.00 74.00 200 GLU A CA 1
ATOM 1476 C C . GLU A 1 200 ? 2.232 2.046 5.064 1.00 74.00 200 GLU A C 1
ATOM 1478 O O . GLU A 1 200 ? 3.312 1.851 5.615 1.00 74.00 200 GLU A O 1
ATOM 1483 N N . VAL A 1 201 ? 2.161 2.137 3.731 1.00 66.19 201 VAL A N 1
ATOM 1484 C CA 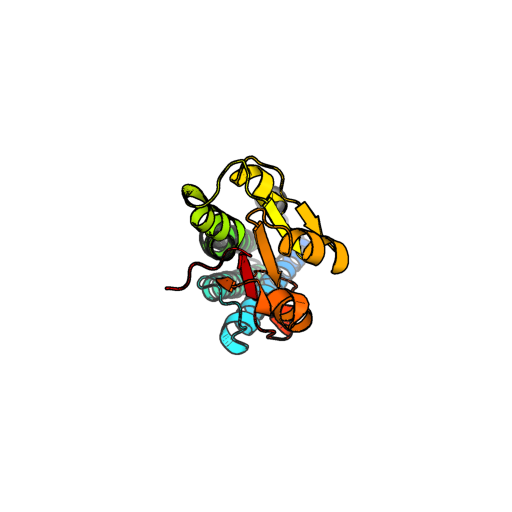. VAL A 1 201 ? 3.382 2.067 2.905 1.00 66.19 201 VAL A CA 1
ATOM 1485 C C . VAL A 1 201 ? 4.111 3.388 2.977 1.00 66.19 201 VAL A C 1
ATOM 1487 O O . VAL A 1 201 ? 3.901 4.298 2.178 1.00 66.19 201 VAL A O 1
ATOM 1490 N N . LYS A 1 202 ? 5.043 3.474 3.914 1.00 78.56 202 LYS A N 1
ATOM 1491 C CA . LYS A 1 202 ? 6.166 4.396 3.789 1.00 78.56 202 LYS A CA 1
ATOM 1492 C C . LYS A 1 202 ? 7.325 3.616 3.195 1.00 78.56 202 LYS A C 1
ATOM 1494 O O . LYS A 1 202 ? 7.725 2.602 3.760 1.00 78.56 202 LYS A O 1
ATOM 1499 N N . LEU A 1 203 ? 7.917 4.108 2.102 1.00 74.44 203 LEU A N 1
ATOM 1500 C CA . LEU A 1 203 ? 9.091 3.475 1.480 1.00 74.44 203 LEU A CA 1
ATOM 1501 C C . LEU A 1 203 ? 10.197 3.201 2.515 1.00 74.44 203 LEU A C 1
ATOM 1503 O O . LEU A 1 203 ? 10.785 2.126 2.529 1.00 74.44 203 LEU A O 1
ATOM 1507 N N . LYS A 1 204 ? 10.398 4.131 3.460 1.00 81.56 204 LYS A N 1
ATOM 1508 C CA . LYS A 1 204 ? 11.321 3.965 4.593 1.00 81.56 204 LYS A CA 1
ATOM 1509 C C . LYS A 1 204 ? 11.025 2.720 5.442 1.00 81.56 204 LYS A C 1
ATOM 1511 O O . LYS A 1 204 ? 11.965 2.058 5.855 1.00 81.56 204 LYS A O 1
ATOM 1516 N N . GLN A 1 205 ? 9.753 2.406 5.698 1.00 79.81 205 GLN A N 1
ATOM 1517 C CA . GLN A 1 205 ? 9.355 1.236 6.493 1.00 79.81 205 GLN A CA 1
ATOM 1518 C C . GLN A 1 205 ? 9.572 -0.077 5.733 1.00 79.81 205 GLN A C 1
ATOM 1520 O O . GLN A 1 205 ? 9.997 -1.061 6.334 1.00 79.81 205 GLN A O 1
ATOM 1525 N N . VAL A 1 206 ? 9.329 -0.075 4.416 1.00 78.81 206 VAL A N 1
ATOM 1526 C CA . VAL A 1 206 ? 9.617 -1.226 3.544 1.00 78.81 206 VAL A CA 1
ATOM 1527 C C . VAL A 1 206 ? 11.117 -1.517 3.541 1.00 78.81 206 VAL A C 1
ATOM 1529 O O . VAL A 1 206 ? 11.522 -2.652 3.775 1.00 78.81 206 VAL A O 1
ATOM 1532 N N . LEU A 1 207 ? 11.945 -0.483 3.360 1.00 80.38 207 LEU A N 1
ATOM 1533 C CA . LEU A 1 207 ? 13.404 -0.614 3.356 1.00 80.38 207 LEU A CA 1
ATOM 1534 C C . LEU A 1 207 ? 13.971 -1.019 4.722 1.00 80.38 207 LEU A C 1
ATOM 1536 O O . LEU A 1 207 ? 14.966 -1.734 4.778 1.00 80.38 207 LEU A O 1
ATOM 1540 N N . SER A 1 208 ? 13.346 -0.588 5.822 1.00 82.38 208 SER A N 1
ATOM 1541 C CA . SER A 1 208 ? 13.767 -0.968 7.173 1.00 82.38 208 SER A CA 1
ATOM 1542 C C . SER A 1 208 ? 13.247 -2.339 7.620 1.00 82.38 208 SER A C 1
ATOM 1544 O O . SER A 1 208 ? 13.496 -2.718 8.761 1.00 82.38 208 SER A O 1
ATOM 1546 N N . GLY A 1 209 ? 12.470 -3.048 6.789 1.00 75.00 209 GLY A N 1
ATOM 1547 C CA . GLY A 1 209 ? 11.855 -4.329 7.155 1.00 75.00 209 GLY A CA 1
ATOM 1548 C C . GLY A 1 209 ? 10.935 -4.241 8.378 1.00 75.00 209 GLY A C 1
ATOM 1549 O O . GLY A 1 209 ? 10.772 -5.223 9.102 1.00 75.00 209 GLY A O 1
ATOM 1550 N N . ALA A 1 210 ? 10.366 -3.061 8.652 1.00 78.38 210 ALA A N 1
ATOM 1551 C CA . ALA A 1 210 ? 9.531 -2.873 9.831 1.00 78.38 210 ALA A CA 1
ATOM 1552 C C . ALA A 1 210 ? 8.264 -3.731 9.712 1.00 78.38 210 ALA A C 1
ATOM 1554 O O . ALA A 1 210 ? 7.630 -3.768 8.655 1.00 78.38 210 ALA A O 1
ATOM 1555 N N . LYS A 1 211 ? 7.884 -4.406 10.803 1.00 78.75 211 LYS A N 1
ATOM 1556 C CA . LYS A 1 211 ? 6.623 -5.153 10.847 1.00 78.75 211 LYS A CA 1
ATOM 1557 C C . LYS A 1 211 ? 5.441 -4.193 10.635 1.00 78.75 211 LYS A C 1
ATOM 1559 O O . LYS A 1 211 ? 5.496 -3.066 11.142 1.00 78.75 211 LYS A O 1
ATOM 1564 N N . PRO A 1 212 ? 4.379 -4.626 9.930 1.00 77.50 212 PRO A N 1
ATOM 1565 C CA . PRO A 1 212 ? 3.158 -3.847 9.813 1.00 77.50 212 PRO A CA 1
ATOM 1566 C C . PRO A 1 212 ? 2.636 -3.487 11.199 1.00 77.50 212 PRO A C 1
ATOM 1568 O O . PRO A 1 212 ? 2.679 -4.301 12.125 1.00 77.50 212 PRO A O 1
ATOM 1571 N N . ARG A 1 213 ? 2.160 -2.253 11.355 1.00 86.56 213 ARG A N 1
ATOM 1572 C CA . ARG A 1 213 ? 1.457 -1.869 12.582 1.00 86.56 213 ARG A CA 1
ATOM 1573 C C . ARG A 1 213 ? 0.139 -2.627 12.602 1.00 86.56 213 ARG A C 1
ATOM 1575 O O . ARG A 1 213 ? -0.500 -2.722 11.567 1.00 86.56 213 ARG A O 1
ATOM 1582 N N . ASN A 1 214 ? -0.293 -3.124 13.751 1.00 92.19 214 ASN A N 1
ATOM 1583 C CA . ASN A 1 214 ? -1.637 -3.677 13.883 1.00 92.19 214 ASN A CA 1
ATOM 1584 C C . ASN A 1 214 ? -2.592 -2.595 14.378 1.00 92.19 214 ASN A C 1
ATOM 1586 O O . ASN A 1 214 ? -2.230 -1.779 15.230 1.00 92.19 214 ASN A O 1
ATOM 1590 N N . LEU A 1 215 ? -3.818 -2.620 13.870 1.00 95.44 215 LEU A N 1
ATOM 1591 C CA . LEU A 1 215 ? -4.961 -1.959 14.478 1.00 95.44 215 LEU A CA 1
ATOM 1592 C C . LEU A 1 215 ? -5.721 -2.971 15.326 1.00 95.44 215 LEU A C 1
ATOM 1594 O O . LEU A 1 215 ? -5.887 -4.133 14.945 1.00 95.44 215 LEU A O 1
ATOM 1598 N N . VAL A 1 216 ? -6.219 -2.502 16.460 1.00 96.38 216 VAL A N 1
ATOM 1599 C CA . VAL A 1 216 ? -7.193 -3.218 17.275 1.00 96.38 216 VAL A CA 1
ATOM 1600 C C . VAL A 1 216 ? -8.541 -2.524 17.154 1.00 96.38 216 VAL A C 1
ATOM 1602 O O . VAL A 1 216 ? -8.629 -1.298 17.228 1.00 96.38 216 VAL A O 1
ATOM 1605 N N . LEU A 1 217 ? -9.586 -3.324 16.968 1.00 97.00 217 LEU A N 1
ATOM 1606 C CA . LEU A 1 217 ? -10.967 -2.919 17.185 1.00 97.00 217 LEU A CA 1
ATOM 1607 C C . LEU A 1 217 ? -11.353 -3.347 18.598 1.00 97.00 217 LEU A C 1
ATOM 1609 O O . LEU A 1 217 ? -11.271 -4.532 18.926 1.00 97.00 217 LEU A O 1
ATOM 1613 N N . ILE A 1 218 ? -11.774 -2.394 19.419 1.00 96.69 218 ILE A N 1
ATOM 1614 C CA . ILE A 1 218 ? -12.169 -2.610 20.808 1.00 96.69 218 ILE A CA 1
ATOM 1615 C C . ILE A 1 218 ? -13.634 -2.245 21.031 1.00 96.69 218 ILE A C 1
ATOM 1617 O O . ILE A 1 218 ? -14.198 -1.442 20.288 1.00 96.69 218 ILE A O 1
ATOM 1621 N N . THR A 1 219 ? -14.230 -2.790 22.088 1.00 96.75 219 THR A N 1
ATOM 1622 C CA . THR A 1 219 ? -15.512 -2.313 22.620 1.00 96.75 219 THR A CA 1
ATOM 1623 C C . THR A 1 219 ? -15.474 -2.181 24.133 1.00 96.75 219 THR A C 1
ATOM 1625 O O . THR A 1 219 ? -14.708 -2.888 24.781 1.00 96.75 219 THR A O 1
ATOM 1628 N N . ASN A 1 220 ? -16.290 -1.282 24.685 1.00 95.62 220 ASN A N 1
ATOM 1629 C CA . ASN A 1 220 ? -16.487 -1.111 26.127 1.00 95.62 220 ASN A CA 1
ATOM 1630 C C . ASN A 1 220 ? -17.618 -1.978 26.711 1.00 95.62 220 ASN A C 1
ATOM 1632 O O . ASN A 1 220 ? -17.836 -1.979 27.919 1.00 95.62 220 ASN A O 1
ATOM 1636 N N . GLN A 1 221 ? -18.340 -2.721 25.869 1.00 93.38 221 GLN A N 1
ATOM 1637 C CA . GLN A 1 221 ? -19.340 -3.691 26.304 1.00 93.38 221 GLN A CA 1
ATOM 1638 C C . GLN A 1 221 ? -18.841 -5.093 25.998 1.00 93.38 221 GLN A C 1
ATOM 1640 O O . GLN A 1 221 ? -19.109 -5.668 24.942 1.00 93.38 221 GLN A O 1
ATOM 1645 N N . CYS A 1 222 ? -18.061 -5.623 26.930 1.00 90.25 222 CYS A N 1
ATOM 1646 C CA . CYS A 1 222 ? -17.513 -6.956 26.797 1.00 90.25 222 CYS A CA 1
ATOM 1647 C C . CYS A 1 222 ? -18.590 -7.988 27.067 1.00 90.25 222 CYS A C 1
ATOM 1649 O O . CYS A 1 222 ? -19.076 -8.119 28.186 1.00 90.25 222 CYS A O 1
ATOM 1651 N N . VAL A 1 223 ? -18.952 -8.721 26.019 1.00 75.56 223 VAL A N 1
ATOM 1652 C CA . VAL A 1 223 ? -19.700 -9.959 26.179 1.00 75.56 223 VAL A CA 1
ATOM 1653 C C . VAL A 1 223 ? -18.686 -10.981 26.671 1.00 75.56 223 VAL A C 1
ATOM 1655 O O . VAL A 1 223 ? -17.788 -11.378 25.927 1.00 75.56 223 VAL A O 1
ATOM 1658 N N . THR A 1 224 ? -18.762 -11.325 27.954 1.00 57.19 224 THR A N 1
ATOM 1659 C CA . THR A 1 224 ? -18.060 -12.492 28.484 1.00 57.19 224 THR A CA 1
ATOM 1660 C C . THR A 1 224 ? -18.533 -13.703 27.671 1.00 57.19 224 THR A C 1
ATOM 1662 O O . THR A 1 224 ? -19.749 -13.855 27.532 1.00 57.19 224 THR A O 1
ATOM 1665 N N . PRO A 1 225 ? -17.625 -14.489 27.067 1.00 47.34 225 PRO A N 1
ATOM 1666 C CA . PRO A 1 225 ? -18.012 -15.708 26.363 1.00 47.34 225 PRO A CA 1
ATOM 1667 C C . PRO A 1 225 ? -18.732 -16.694 27.287 1.00 47.34 225 PRO A C 1
ATOM 1669 O O . PRO A 1 225 ? -18.444 -16.682 28.508 1.00 47.34 225 PRO A O 1
#

Foldseek 3Di:
DPPPVLVVLVVVLVVQVVVPPDDDLVLLVVLLVQLVVLLVVLVVLCCLCPVVVFLDHFPCSPVLSCLSNVLSVQLNVCSVVVVNNSSSVSSSVSVVVSVCSCVPGVVVSVVVQAVQVVVLVVCPVVDDPQAAAEEEPDDPPCNCVSNVHDYHYYDDPVVVLVSQPDPGKYKYKYWPVVVVVCPPSRPVQKDFPDKGFHDDDDVVCSVVSPNTTIMTTMIRDDDDD